Protein AF-0000000078373165 (afdb_homodimer)

InterPro domains:
  IPR021109 Aspartic peptidase domain superfamily [G3DSA:2.40.70.10] (13-136)
  IPR021109 Aspartic peptidase domain superfamily [SSF50630] (20-116)

Foldseek 3Di:
DPPPPPPPPQQPAWPDAFWFWAWKDFQPDIFTATEEQQDPFFEDEPVVCVVNVADWDFDWAWDADPVRHTFTFGTKRFQTWIGGPQAIGGGIYTYTNPDPGGYDYDVNCVVFVWDWDQDPQAIKIWGQGPVRDIDIDGGDGQVRGPWDHGDSDPPPPPRVPPPPPD/DPPPPPPPPQQPAWPDAFWFWAWKDFQPDIFIATEEQQDPFFEDEPVVCVVNVADWDFDWAWDADPVRDTFTFGTKRFQTWIGGPQAIGGGIYTYTNPDPGGYDYDVNCVVFVWDWDQDPQAIKIWGQGPVRDIDIDGGDGQVRHPWFHGDSDPPPRPRPPPPPPD

Structure (mmCIF, N/CA/C/O backbone):
data_AF-0000000078373165-model_v1
#
loop_
_entity.id
_entity.type
_entity.pdbx_description
1 polymer 'Peptidase A2 domain-containing protein'
#
loop_
_atom_site.group_PDB
_atom_site.id
_atom_site.type_symbol
_atom_site.label_atom_id
_atom_site.label_alt_id
_atom_site.label_comp_id
_atom_site.label_asym_id
_atom_site.label_entity_id
_atom_site.label_seq_id
_atom_site.pdbx_PDB_ins_code
_atom_site.Cartn_x
_atom_site.Cartn_y
_atom_site.Cartn_z
_atom_site.occupancy
_atom_site.B_iso_or_equiv
_atom_site.auth_seq_id
_atom_site.auth_comp_id
_atom_site.auth_asym_id
_atom_site.auth_atom_id
_atom_site.pdbx_PDB_model_num
ATOM 1 N N . MET A 1 1 ? 11.234 -45.156 18.938 1 27.92 1 MET A N 1
ATOM 2 C CA . MET A 1 1 ? 11.086 -44.656 17.578 1 27.92 1 MET A CA 1
ATOM 3 C C . MET A 1 1 ? 10.648 -43.188 17.594 1 27.92 1 MET A C 1
ATOM 5 O O . MET A 1 1 ? 9.547 -42.875 18.047 1 27.92 1 MET A O 1
ATOM 9 N N . THR A 1 2 ? 11.523 -42.25 17.781 1 30.69 2 THR A N 1
ATOM 10 C CA . THR A 1 2 ? 11.297 -40.844 17.984 1 30.69 2 THR A CA 1
ATOM 11 C C . THR A 1 2 ? 10.617 -40.219 16.766 1 30.69 2 THR A C 1
ATOM 13 O O . THR A 1 2 ? 11.07 -40.406 15.641 1 30.69 2 THR A O 1
ATOM 16 N N . PRO A 1 3 ? 9.32 -39.938 16.812 1 32.75 3 PRO A N 1
ATOM 17 C CA . PRO A 1 3 ? 8.711 -39.375 15.609 1 32.75 3 PRO A CA 1
ATOM 18 C C . PRO A 1 3 ? 9.578 -38.281 14.961 1 32.75 3 PRO A C 1
ATOM 20 O O . PRO A 1 3 ? 10.203 -37.5 15.672 1 32.75 3 PRO A O 1
ATOM 23 N N . HIS A 1 4 ? 10.398 -38.656 13.93 1 32.56 4 HIS A N 1
ATOM 24 C CA . HIS A 1 4 ? 11.039 -37.656 13.086 1 32.56 4 HIS A CA 1
ATOM 25 C C . HIS A 1 4 ? 10.109 -36.5 12.812 1 32.56 4 HIS A C 1
ATOM 27 O O . HIS A 1 4 ? 8.969 -36.688 12.375 1 32.56 4 HIS A O 1
ATOM 33 N N . ASP A 1 5 ? 10.102 -35.531 13.688 1 34.66 5 ASP A N 1
ATOM 34 C CA . ASP A 1 5 ? 9.484 -34.281 13.328 1 34.66 5 ASP A CA 1
ATOM 35 C C . ASP A 1 5 ? 9.711 -33.938 11.852 1 34.66 5 ASP A C 1
ATOM 37 O O . ASP A 1 5 ? 10.852 -33.781 11.422 1 34.66 5 ASP A O 1
ATOM 41 N N . SER A 1 6 ? 9.156 -34.781 10.914 1 37.03 6 SER A N 1
ATOM 42 C CA . SER A 1 6 ? 9.164 -34.438 9.5 1 37.03 6 SER A CA 1
ATOM 43 C C . SER A 1 6 ? 9.211 -32.938 9.305 1 37.03 6 SER A C 1
ATOM 45 O O . SER A 1 6 ? 8.312 -32.219 9.734 1 37.03 6 SER A O 1
ATOM 47 N N . SER A 1 7 ? 10.359 -32.344 9.445 1 38.75 7 SER A N 1
ATOM 48 C CA . SER A 1 7 ? 10.586 -30.953 9.031 1 38.75 7 SER A CA 1
ATOM 49 C C . SER A 1 7 ? 9.805 -30.625 7.762 1 38.75 7 SER A C 1
ATOM 51 O O . SER A 1 7 ? 10.078 -31.172 6.695 1 38.75 7 SER A O 1
ATOM 53 N N . ASP A 1 8 ? 8.508 -30.672 7.688 1 41.59 8 ASP A N 1
ATOM 54 C CA . ASP A 1 8 ? 7.691 -30.25 6.555 1 41.59 8 ASP A CA 1
ATOM 55 C C . ASP A 1 8 ? 8.438 -29.234 5.688 1 41.59 8 ASP A C 1
ATOM 57 O O . ASP A 1 8 ? 9.109 -28.344 6.207 1 41.59 8 ASP A O 1
ATOM 61 N N . PRO A 1 9 ? 8.828 -29.484 4.484 1 46.66 9 PRO A N 1
ATOM 62 C CA . PRO A 1 9 ? 9.578 -28.578 3.609 1 46.66 9 PRO A CA 1
ATOM 63 C C . PRO A 1 9 ? 9.156 -27.109 3.775 1 46.66 9 PRO A C 1
ATOM 65 O O . PRO A 1 9 ? 7.965 -26.828 3.877 1 46.66 9 PRO A O 1
ATOM 68 N N . THR A 1 10 ? 9.867 -26.266 4.605 1 56.75 10 THR A N 1
ATOM 69 C CA . THR A 1 10 ? 9.703 -24.875 5.043 1 56.75 10 THR A CA 1
ATOM 70 C C . THR A 1 10 ? 9.148 -24.016 3.91 1 56.75 10 THR A C 1
ATOM 72 O O . THR A 1 10 ? 9.648 -24.062 2.785 1 56.75 10 THR A O 1
ATOM 75 N N . ASP A 1 11 ? 7.91 -23.844 3.852 1 62.5 11 ASP A N 1
ATOM 76 C CA . ASP A 1 11 ? 7.281 -22.938 2.889 1 62.5 11 ASP A CA 1
ATOM 77 C C . ASP A 1 11 ? 8.148 -21.703 2.645 1 62.5 11 ASP A C 1
ATOM 79 O O . ASP A 1 11 ? 8.5 -20.984 3.586 1 62.5 11 ASP A O 1
ATOM 83 N N . PRO A 1 12 ? 8.633 -21.625 1.412 1 76.44 12 PRO A N 1
ATOM 84 C CA . PRO A 1 12 ? 9.633 -20.609 1.11 1 76.44 12 PRO A CA 1
ATOM 85 C C . PRO A 1 12 ? 9.062 -19.188 1.129 1 76.44 12 PRO A C 1
ATOM 87 O O . PRO A 1 12 ? 9.812 -18.219 1.199 1 76.44 12 PRO A O 1
ATOM 90 N N . CYS A 1 13 ? 7.688 -19.188 1.161 1 90.88 13 CYS A N 1
ATOM 91 C CA . CYS A 1 13 ? 7.121 -17.844 1.009 1 90.88 13 CYS A CA 1
ATOM 92 C C . CYS A 1 13 ? 6.168 -17.516 2.154 1 90.88 13 CYS A C 1
ATOM 94 O O . CYS A 1 13 ? 5.578 -18.422 2.75 1 90.88 13 CYS A O 1
ATOM 96 N N . TYR A 1 14 ? 6.082 -16.328 2.453 1 92.75 14 TYR A N 1
ATOM 97 C CA . TYR A 1 14 ? 5.121 -15.852 3.439 1 92.75 14 TYR A CA 1
ATOM 98 C C . TYR A 1 14 ? 3.703 -15.867 2.875 1 92.75 14 TYR A C 1
ATOM 100 O O . TYR A 1 14 ? 3.49 -15.539 1.706 1 92.75 14 TYR A O 1
ATOM 108 N N . TYR A 1 15 ? 2.773 -16.203 3.809 1 93.38 15 TYR A N 1
ATOM 109 C CA . TYR A 1 15 ? 1.365 -16.016 3.482 1 93.38 15 TYR A CA 1
ATOM 110 C C . TYR A 1 15 ? 0.922 -14.594 3.777 1 93.38 15 TYR A C 1
ATOM 112 O O . TYR A 1 15 ? 0.129 -14.016 3.029 1 93.38 15 TYR A O 1
ATOM 120 N N . SER A 1 16 ? 1.434 -14.086 4.855 1 91.69 16 SER A N 1
ATOM 121 C CA . SER A 1 16 ? 1.077 -12.75 5.324 1 91.69 16 SER A CA 1
ATOM 122 C C . SER A 1 16 ? 2.24 -12.086 6.055 1 91.69 16 SER A C 1
ATOM 124 O O . SER A 1 16 ? 3.102 -12.781 6.609 1 91.69 16 SER A O 1
ATOM 126 N N . CYS A 1 17 ? 2.264 -10.789 6.008 1 92 17 CYS A N 1
ATOM 127 C CA . CYS A 1 17 ? 3.256 -10.016 6.742 1 92 17 CYS A CA 1
ATOM 128 C C . CYS A 1 17 ? 2.619 -8.797 7.402 1 92 17 CYS A C 1
ATOM 130 O O . CYS A 1 17 ? 1.71 -8.188 6.836 1 92 17 CYS A O 1
ATOM 132 N N . ALA A 1 18 ? 3.168 -8.445 8.477 1 89.81 18 ALA A N 1
ATOM 133 C CA . ALA A 1 18 ? 2.652 -7.324 9.258 1 89.81 18 ALA A CA 1
ATOM 134 C C . ALA A 1 18 ? 2.846 -6.004 8.516 1 89.81 18 ALA A C 1
ATOM 136 O O . ALA A 1 18 ? 3.768 -5.867 7.707 1 89.81 18 ALA A O 1
ATOM 137 N N . LEU A 1 19 ? 2.008 -5.027 8.914 1 91.88 19 LEU A N 1
ATOM 138 C CA . LEU A 1 19 ? 2.068 -3.693 8.328 1 91.88 19 LEU A CA 1
ATOM 139 C C . LEU A 1 19 ? 3.17 -2.863 8.977 1 91.88 19 LEU A C 1
ATOM 141 O O . LEU A 1 19 ? 3.506 -3.074 10.141 1 91.88 19 LEU A O 1
ATOM 145 N N . GLY A 1 20 ? 3.732 -1.966 8.172 1 92.06 20 GLY A N 1
ATOM 146 C CA . GLY A 1 20 ? 4.777 -1.072 8.648 1 92.06 20 GLY A CA 1
ATOM 147 C C . GLY A 1 20 ? 4.27 0.318 8.969 1 92.06 20 GLY A C 1
ATOM 148 O O . GLY A 1 20 ? 3.637 0.967 8.133 1 92.06 20 GLY A O 1
ATOM 149 N N . TYR A 1 21 ? 4.613 0.783 10.188 1 93.5 21 TYR A N 1
ATOM 150 C CA . TYR A 1 21 ? 4.207 2.105 10.648 1 93.5 21 TYR A CA 1
ATOM 151 C C . TYR A 1 21 ? 5.418 2.938 11.055 1 93.5 21 TYR A C 1
ATOM 153 O O . TYR A 1 21 ? 6.434 2.395 11.492 1 93.5 21 TYR A O 1
ATOM 161 N N . VAL A 1 22 ? 5.266 4.211 10.906 1 93.12 22 VAL A N 1
ATOM 162 C CA . VAL A 1 22 ? 6.254 5.152 11.422 1 93.12 22 VAL A CA 1
ATOM 163 C C . VAL A 1 22 ? 5.574 6.16 12.344 1 93.12 22 VAL A C 1
ATOM 165 O O . VAL A 1 22 ? 4.484 6.656 12.039 1 93.12 22 VAL A O 1
ATOM 168 N N . LEU A 1 23 ? 6.254 6.387 13.43 1 93.81 23 LEU A N 1
ATOM 169 C CA . LEU A 1 23 ? 5.762 7.418 14.336 1 93.81 23 LEU A CA 1
ATOM 170 C C . LEU A 1 23 ? 6.137 8.805 13.828 1 93.81 23 LEU A C 1
ATOM 172 O O . LEU A 1 23 ? 7.312 9.086 13.57 1 93.81 23 LEU A O 1
ATOM 176 N N . ALA A 1 24 ? 5.094 9.641 13.68 1 95.69 24 ALA A N 1
ATOM 177 C CA . ALA A 1 24 ? 5.324 11.008 13.219 1 95.69 24 ALA A CA 1
ATOM 178 C C . ALA A 1 24 ? 4.676 12.016 14.156 1 95.69 24 ALA A C 1
ATOM 180 O O . ALA A 1 24 ? 3.664 11.719 14.805 1 95.69 24 ALA A O 1
ATOM 181 N N . GLU A 1 25 ? 5.285 13.133 14.211 1 97.06 25 GLU A N 1
ATOM 182 C CA . GLU A 1 25 ? 4.672 14.266 14.891 1 97.06 25 GLU A CA 1
ATOM 183 C C . GLU A 1 25 ? 3.887 15.141 13.914 1 97.06 25 GLU A C 1
ATOM 185 O O . GLU A 1 25 ? 4.406 15.539 12.867 1 97.06 25 GLU A O 1
ATOM 190 N N . VAL A 1 26 ? 2.646 15.352 14.234 1 96.75 26 VAL A N 1
ATOM 191 C CA . VAL A 1 26 ? 1.725 16.188 13.484 1 96.75 26 VAL A CA 1
ATOM 192 C C . VAL A 1 26 ? 1.021 17.156 14.43 1 96.75 26 VAL A C 1
ATOM 194 O O . VAL A 1 26 ? 0.357 16.75 15.375 1 96.75 26 VAL A O 1
ATOM 197 N N . GLY A 1 27 ? 1.107 18.484 14.047 1 91.56 27 GLY A N 1
ATOM 198 C CA . GLY A 1 27 ? 0.607 19.422 15.031 1 91.56 27 GLY A CA 1
ATOM 199 C C . GLY A 1 27 ? 1.206 19.219 16.406 1 91.56 27 GLY A C 1
ATOM 200 O O . GLY A 1 27 ? 2.43 19.188 16.562 1 91.56 27 GLY A O 1
ATOM 201 N N . GLU A 1 28 ? 0.32 19.062 17.406 1 92.56 28 GLU A N 1
ATOM 202 C CA . GLU A 1 28 ? 0.783 18.922 18.781 1 92.56 28 GLU A CA 1
ATOM 203 C C . GLU A 1 28 ? 0.767 17.453 19.219 1 92.56 28 GLU A C 1
ATOM 205 O O . GLU A 1 28 ? 0.962 17.156 20.406 1 92.56 28 GLU A O 1
ATOM 210 N N . GLY A 1 29 ? 0.518 16.609 18.297 1 96.62 29 GLY A N 1
ATOM 211 C CA . GLY A 1 29 ? 0.385 15.203 18.672 1 96.62 29 GLY A CA 1
ATOM 212 C C . GLY A 1 29 ? 1.296 14.281 17.891 1 96.62 29 GLY A C 1
ATOM 213 O O . GLY A 1 29 ? 1.994 14.727 16.969 1 96.62 29 GLY A O 1
ATOM 214 N N . LYS A 1 30 ? 1.324 13.023 18.406 1 96.56 30 LYS A N 1
ATOM 215 C CA . LYS A 1 30 ? 2.037 11.938 17.734 1 96.56 30 LYS A CA 1
ATOM 216 C C . LYS A 1 30 ? 1.062 10.93 17.141 1 96.56 30 LYS A C 1
ATOM 218 O O . LYS A 1 30 ? 0.065 10.57 17.766 1 96.56 30 LYS A O 1
ATOM 223 N N . VAL A 1 31 ? 1.364 10.594 15.938 1 95.81 31 VAL A N 1
ATOM 224 C CA . VAL A 1 31 ? 0.479 9.703 15.195 1 95.81 31 VAL A CA 1
ATOM 225 C C . VAL A 1 31 ? 1.302 8.617 14.5 1 95.81 31 VAL A C 1
ATOM 227 O O . VAL A 1 31 ? 2.361 8.898 13.938 1 95.81 31 VAL A O 1
ATOM 230 N N . ASP A 1 32 ? 0.821 7.383 14.547 1 94.5 32 ASP A N 1
ATOM 231 C CA . ASP A 1 32 ? 1.39 6.32 13.727 1 94.5 32 ASP A CA 1
ATOM 232 C C . ASP A 1 32 ? 0.826 6.359 12.305 1 94.5 32 ASP A C 1
ATOM 234 O O . ASP A 1 32 ? -0.388 6.258 12.109 1 94.5 32 ASP A O 1
ATOM 238 N N . PHE A 1 33 ? 1.727 6.453 11.352 1 95.69 33 PHE A N 1
ATOM 239 C CA . PHE A 1 33 ? 1.323 6.406 9.953 1 95.69 33 PHE A CA 1
ATOM 240 C C . PHE A 1 33 ? 1.737 5.082 9.32 1 95.69 33 PHE A C 1
ATOM 242 O O . PHE A 1 33 ? 2.889 4.664 9.438 1 95.69 33 PHE A O 1
ATOM 249 N N . MET A 1 34 ? 0.804 4.473 8.68 1 94.94 34 MET A N 1
ATOM 250 C CA . MET A 1 34 ? 1.139 3.354 7.801 1 94.94 34 MET A CA 1
ATOM 251 C C . MET A 1 34 ? 1.776 3.852 6.508 1 94.94 34 MET A C 1
ATOM 253 O O . MET A 1 34 ? 1.313 4.828 5.918 1 94.94 34 MET A O 1
ATOM 257 N N . ILE A 1 35 ? 2.865 3.242 6.102 1 96.38 35 ILE A N 1
ATOM 258 C CA . ILE A 1 35 ? 3.438 3.533 4.789 1 96.38 35 ILE A CA 1
ATOM 259 C C . ILE A 1 35 ? 2.777 2.652 3.73 1 96.38 35 ILE A C 1
ATOM 261 O O . ILE A 1 35 ? 2.82 1.423 3.822 1 96.38 35 ILE A O 1
ATOM 265 N N . ASP A 1 36 ? 2.162 3.316 2.734 1 95.38 36 ASP A N 1
ATOM 266 C CA . ASP A 1 36 ? 1.301 2.58 1.815 1 95.38 36 ASP A CA 1
ATOM 267 C C . ASP A 1 36 ? 1.544 3.01 0.371 1 95.38 36 ASP A C 1
ATOM 269 O O . ASP A 1 36 ? 0.991 4.016 -0.084 1 95.38 36 ASP A O 1
ATOM 273 N N . SER A 1 37 ? 2.264 2.189 -0.352 1 95.38 37 SER A N 1
ATOM 274 C CA . SER A 1 37 ? 2.529 2.471 -1.759 1 95.38 37 SER A CA 1
ATOM 275 C C . SER A 1 37 ? 1.287 2.24 -2.613 1 95.38 37 SER A C 1
ATOM 277 O O . SER A 1 37 ? 1.278 2.557 -3.805 1 95.38 37 SER A O 1
ATOM 279 N N . GLY A 1 38 ? 0.227 1.72 -2.062 1 92.94 38 GLY A N 1
ATOM 280 C CA . GLY A 1 38 ? -1.018 1.49 -2.777 1 92.94 38 GLY A CA 1
ATOM 281 C C . GLY A 1 38 ? -2.029 2.605 -2.588 1 92.94 38 GLY A C 1
ATOM 282 O O . GLY A 1 38 ? -3.125 2.557 -3.15 1 92.94 38 GLY A O 1
ATOM 283 N N . SER A 1 39 ? -1.682 3.551 -1.864 1 93 39 SER A N 1
ATOM 284 C CA . SER A 1 39 ? -2.582 4.68 -1.643 1 93 39 SER A CA 1
ATOM 285 C C . SER A 1 39 ? -2.207 5.867 -2.52 1 93 39 SER A C 1
ATOM 287 O O . SER A 1 39 ? -1.105 6.41 -2.402 1 93 39 SER A O 1
ATOM 289 N N . MET A 1 40 ? -3.129 6.316 -3.238 1 91.88 40 MET A N 1
ATOM 290 C CA . MET A 1 40 ? -2.902 7.426 -4.164 1 91.88 40 MET A CA 1
ATOM 291 C C . MET A 1 40 ? -2.805 8.75 -3.412 1 91.88 40 MET A C 1
ATOM 293 O O . MET A 1 40 ? -2.371 9.758 -3.975 1 91.88 40 MET A O 1
ATOM 297 N N . VAL A 1 41 ? -3.184 8.727 -2.146 1 93.81 41 VAL A N 1
ATOM 298 C CA . VAL A 1 41 ? -3.205 9.945 -1.343 1 93.81 41 VAL A CA 1
ATOM 299 C C . VAL A 1 41 ? -2.615 9.664 0.038 1 93.81 41 VAL A C 1
ATOM 301 O O . VAL A 1 41 ? -2.473 8.508 0.433 1 93.81 41 VAL A O 1
ATOM 304 N N . ASN A 1 42 ? -2.201 10.742 0.734 1 96.5 42 ASN A N 1
ATOM 305 C CA . ASN A 1 42 ? -2.072 10.68 2.186 1 96.5 42 ASN A CA 1
ATOM 306 C C . ASN A 1 42 ? -3.414 10.898 2.879 1 96.5 42 ASN A C 1
ATOM 308 O O . ASN A 1 42 ? -4.172 11.789 2.504 1 96.5 42 ASN A O 1
ATOM 312 N N . ALA A 1 43 ? -3.686 10.094 3.877 1 96.69 43 ALA A N 1
ATOM 313 C CA . ALA A 1 43 ? -5.031 10.172 4.434 1 96.69 43 ALA A CA 1
ATOM 314 C C . ALA A 1 43 ? -5.012 9.992 5.949 1 96.69 43 ALA A C 1
ATOM 316 O O . ALA A 1 43 ? -4.164 9.266 6.48 1 96.69 43 ALA A O 1
ATOM 317 N N . ILE A 1 44 ? -5.93 10.602 6.594 1 97.31 44 ILE A N 1
ATOM 318 C CA . ILE A 1 44 ? -6.156 10.422 8.023 1 97.31 44 ILE A CA 1
ATOM 319 C C . ILE A 1 44 ? -7.656 10.328 8.297 1 97.31 44 ILE A C 1
ATOM 321 O O . ILE A 1 44 ? -8.469 10.859 7.535 1 97.31 44 ILE A O 1
ATOM 325 N N . PRO A 1 45 ? -7.996 9.609 9.383 1 96.19 45 PRO A N 1
ATOM 326 C CA . PRO A 1 45 ? -9.391 9.641 9.82 1 96.19 45 PRO A CA 1
ATOM 327 C C . PRO A 1 45 ? -9.836 11.023 10.289 1 96.19 45 PRO A C 1
ATOM 329 O O . PRO A 1 45 ? -9.023 11.797 10.797 1 96.19 45 PRO A O 1
ATOM 332 N N . ARG A 1 46 ? -11.125 11.25 10.211 1 96.44 46 ARG A N 1
ATOM 333 C CA . ARG A 1 46 ? -11.68 12.516 10.68 1 96.44 46 ARG A CA 1
ATOM 334 C C . ARG A 1 46 ? -11.391 12.727 12.164 1 96.44 46 ARG A C 1
ATOM 336 O O . ARG A 1 46 ? -11.07 13.844 12.578 1 96.44 46 ARG A O 1
ATOM 343 N N . SER A 1 47 ? -11.531 11.703 12.938 1 96.44 47 SER A N 1
ATOM 344 C CA . SER A 1 47 ? -11.312 11.797 14.375 1 96.44 47 SER A CA 1
ATOM 345 C C . SER A 1 47 ? -9.906 12.289 14.695 1 96.44 47 SER A C 1
ATOM 347 O O . SER A 1 47 ? -9.711 13.07 15.625 1 96.44 47 SER A O 1
ATOM 349 N N . VAL A 1 48 ? -8.93 11.883 13.938 1 96.88 48 VAL A N 1
ATOM 350 C CA . VAL A 1 48 ? -7.547 12.289 14.164 1 96.88 48 VAL A CA 1
ATOM 351 C C . VAL A 1 48 ? -7.391 13.781 13.852 1 96.88 48 VAL A C 1
ATOM 353 O O . VAL A 1 48 ? -6.758 14.516 14.617 1 96.88 48 VAL A O 1
ATOM 356 N N . ALA A 1 49 ? -7.918 14.227 12.734 1 97.62 49 ALA A N 1
ATOM 357 C CA . ALA A 1 49 ? -7.867 15.648 12.391 1 97.62 49 ALA A CA 1
ATOM 358 C C . ALA A 1 49 ? -8.492 16.5 13.492 1 97.62 49 ALA A C 1
ATOM 360 O O . ALA A 1 49 ? -7.965 17.562 13.844 1 97.62 49 ALA A O 1
ATOM 361 N N . GLU A 1 50 ? -9.586 16.016 14 1 96.88 50 GLU A N 1
ATOM 362 C CA . GLU A 1 50 ? -10.297 16.734 15.055 1 96.88 50 GLU A 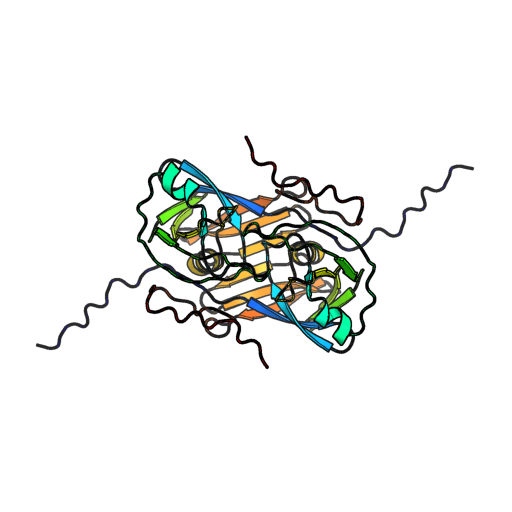CA 1
ATOM 363 C C . GLU A 1 50 ? -9.508 16.734 16.359 1 96.88 50 GLU A C 1
ATOM 365 O O . GLU A 1 50 ? -9.352 17.766 17 1 96.88 50 GLU A O 1
ATOM 370 N N . ASP A 1 51 ? -9.031 15.586 16.766 1 97.12 51 ASP A N 1
ATOM 371 C CA . ASP A 1 51 ? -8.273 15.445 18 1 97.12 51 ASP A CA 1
ATOM 372 C C . ASP A 1 51 ? -7.047 16.359 18 1 97.12 51 ASP A C 1
ATOM 374 O O . ASP A 1 51 ? -6.656 16.875 19.047 1 97.12 51 ASP A O 1
ATOM 378 N N . LEU A 1 52 ? -6.477 16.547 16.859 1 97.31 52 LEU A N 1
ATOM 379 C CA . LEU A 1 52 ? -5.246 17.328 16.75 1 97.31 52 LEU A CA 1
ATOM 380 C C . LEU A 1 52 ? -5.547 18.781 16.406 1 97.31 52 LEU A C 1
ATOM 382 O O . LEU A 1 52 ? -4.629 19.594 16.234 1 97.31 52 LEU A O 1
ATOM 386 N N . ASP A 1 53 ? -6.809 19.078 16.219 1 97.38 53 ASP A N 1
ATOM 387 C CA . ASP A 1 53 ? -7.277 20.438 15.938 1 97.38 53 ASP A CA 1
ATOM 388 C C . ASP A 1 53 ? -6.621 20.984 14.672 1 97.38 53 ASP A C 1
ATOM 390 O O . ASP A 1 53 ? -6.105 22.094 14.672 1 97.38 53 ASP A O 1
ATOM 394 N N . LEU A 1 54 ? -6.594 20.172 13.688 1 97.62 54 LEU A N 1
ATOM 395 C CA . LEU A 1 54 ? -6.012 20.578 12.414 1 97.62 54 LEU A CA 1
ATOM 396 C C . LEU A 1 54 ? -7.012 21.391 11.602 1 97.62 54 LEU A C 1
ATOM 398 O O . LEU A 1 54 ? -8.227 21.172 11.695 1 97.62 54 LEU A O 1
ATOM 402 N N . GLU A 1 55 ? -6.496 22.312 10.82 1 97.38 55 GLU A N 1
ATOM 403 C CA . GLU A 1 55 ? -7.352 23.078 9.914 1 97.38 55 GLU A CA 1
ATOM 404 C C . GLU A 1 55 ? -7.723 22.25 8.688 1 97.38 55 GLU A C 1
ATOM 406 O O . GLU A 1 55 ? -6.855 21.891 7.887 1 97.38 55 GLU A O 1
ATOM 411 N N . VAL A 1 56 ? -9.0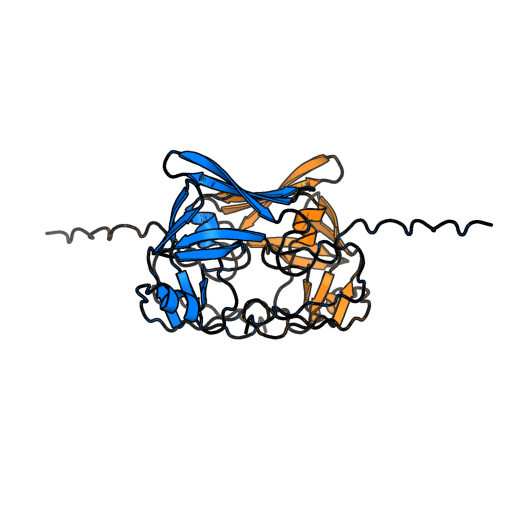16 22.016 8.484 1 97.25 56 VAL A N 1
ATOM 412 C CA . VAL A 1 56 ? -9.492 21.156 7.398 1 97.25 56 VAL A CA 1
ATOM 413 C C . VAL A 1 56 ? -10.266 22 6.387 1 97.25 56 VAL A C 1
ATOM 415 O O . VAL A 1 56 ? -11.188 22.734 6.758 1 97.25 56 VAL A O 1
ATOM 418 N N . VAL A 1 57 ? -9.82 21.922 5.137 1 96.25 57 VAL A N 1
ATOM 419 C CA . VAL A 1 57 ? -10.602 22.453 4.027 1 96.25 57 VAL A CA 1
ATOM 420 C C . VAL A 1 57 ? -11.609 21.406 3.559 1 96.25 57 VAL A C 1
ATOM 422 O O . VAL A 1 57 ? -11.242 20.281 3.215 1 96.25 57 VAL A O 1
ATOM 425 N N . GLN A 1 58 ? -12.867 21.797 3.484 1 95.06 58 GLN A N 1
ATOM 426 C CA . GLN A 1 58 ? -13.898 20.844 3.094 1 95.06 58 GLN A CA 1
ATOM 427 C C . GLN A 1 58 ? -13.867 20.594 1.59 1 95.06 58 GLN A C 1
ATOM 429 O O . GLN A 1 58 ? -13.719 21.531 0.798 1 95.06 58 GLN A O 1
ATOM 434 N N . VAL A 1 59 ? -13.867 19.344 1.289 1 91.38 59 VAL A N 1
ATOM 435 C CA . VAL A 1 59 ? -13.992 18.906 -0.096 1 91.38 59 VAL A CA 1
ATOM 436 C C . VAL A 1 59 ? -14.984 17.75 -0.177 1 91.38 59 VAL A C 1
ATOM 438 O O . VAL A 1 59 ? -15.445 17.234 0.85 1 91.38 59 VAL A O 1
ATOM 441 N N . ASP A 1 60 ? -15.406 17.391 -1.393 1 90.12 60 ASP A N 1
ATOM 442 C CA . ASP A 1 60 ? -16.25 16.234 -1.661 1 90.12 60 ASP A CA 1
ATOM 443 C C . ASP A 1 60 ? -15.734 15.453 -2.867 1 90.12 60 ASP A C 1
ATOM 445 O O . ASP A 1 60 ? -16.094 15.75 -4.008 1 90.12 60 ASP A O 1
ATOM 449 N N . ILE A 1 61 ? -14.898 14.531 -2.578 1 88.06 61 ILE A N 1
ATOM 450 C CA . ILE A 1 61 ? -14.273 13.742 -3.633 1 88.06 61 ILE A CA 1
ATOM 451 C C . ILE A 1 61 ? -14.617 12.266 -3.443 1 88.06 61 ILE A C 1
ATOM 453 O O . ILE A 1 61 ? -14.172 11.633 -2.486 1 88.06 61 ILE A O 1
ATOM 457 N N . PRO A 1 62 ? -15.445 11.734 -4.387 1 85.75 62 PRO A N 1
ATOM 458 C CA . PRO A 1 62 ? -15.734 10.305 -4.293 1 85.75 62 PRO A CA 1
ATOM 459 C C . PRO A 1 62 ? -14.508 9.43 -4.582 1 85.75 62 PRO A C 1
ATOM 461 O O . PRO A 1 62 ? -13.781 9.688 -5.547 1 85.75 62 PRO A O 1
ATOM 464 N N . MET A 1 63 ? -14.273 8.508 -3.664 1 83.88 63 MET A N 1
ATOM 465 C CA . MET A 1 63 ? -13.156 7.582 -3.809 1 83.88 63 MET A CA 1
ATOM 466 C C . MET A 1 63 ? -13.586 6.156 -3.465 1 83.88 63 MET A C 1
ATOM 468 O O . MET A 1 63 ? -14.484 5.957 -2.652 1 83.88 63 MET A O 1
ATOM 472 N N . LYS A 1 64 ? -12.953 5.227 -4.223 1 79.56 64 LYS A N 1
ATOM 473 C CA . LYS A 1 64 ? -13.117 3.811 -3.906 1 79.56 64 LYS A CA 1
ATOM 474 C C . LYS A 1 64 ? -11.789 3.184 -3.496 1 79.56 64 LYS A C 1
ATOM 476 O O . LYS A 1 64 ? -10.75 3.461 -4.102 1 79.56 64 LYS A O 1
ATOM 481 N N . GLY A 1 65 ? -11.859 2.318 -2.49 1 76.75 65 GLY A N 1
ATOM 482 C CA . GLY A 1 65 ? -10.688 1.545 -2.105 1 76.75 65 GLY A CA 1
ATOM 483 C C . GLY A 1 65 ? -10.445 0.348 -3.004 1 76.75 65 GLY A C 1
ATOM 484 O O . GLY A 1 65 ? -11.258 0.046 -3.881 1 76.75 65 GLY A O 1
ATOM 485 N N . ILE A 1 66 ? -9.375 -0.3 -2.791 1 69.31 66 ILE A N 1
ATOM 486 C CA . ILE A 1 66 ? -8.961 -1.436 -3.609 1 69.31 66 ILE A CA 1
ATOM 487 C C . ILE A 1 66 ? -9.992 -2.557 -3.492 1 69.31 66 ILE A C 1
ATOM 489 O O . ILE A 1 66 ? -10.18 -3.34 -4.426 1 69.31 66 ILE A O 1
ATOM 493 N N . GLY A 1 67 ? -10.68 -2.588 -2.369 1 72.69 67 GLY A N 1
ATOM 494 C CA . GLY A 1 67 ? -11.727 -3.582 -2.201 1 72.69 67 GLY A CA 1
ATOM 495 C C . GLY A 1 67 ? -13.047 -3.16 -2.807 1 72.69 67 GLY A C 1
ATOM 496 O O . GLY A 1 67 ? -14.031 -3.898 -2.73 1 72.69 67 GLY A O 1
ATOM 497 N N . GLY A 1 68 ? -13.039 -1.976 -3.389 1 76.19 68 GLY A N 1
ATOM 498 C CA . GLY A 1 68 ? -14.242 -1.528 -4.07 1 76.19 68 GLY A CA 1
ATOM 499 C C . GLY A 1 68 ? -15.156 -0.699 -3.184 1 76.19 68 GLY A C 1
ATOM 500 O O . GLY A 1 68 ? -16.078 -0.055 -3.674 1 76.19 68 GLY A O 1
ATOM 501 N N . ALA A 1 69 ? -14.867 -0.743 -1.943 1 76.12 69 ALA A N 1
ATOM 502 C CA . ALA A 1 69 ? -15.719 -0.001 -1.02 1 76.12 69 ALA A CA 1
ATOM 503 C C . ALA A 1 69 ? -15.461 1.5 -1.117 1 76.12 69 ALA A C 1
ATOM 505 O O . ALA A 1 69 ? -14.312 1.928 -1.293 1 76.12 69 ALA A O 1
ATOM 506 N N . ARG A 1 70 ? -16.531 2.221 -0.861 1 80.25 70 ARG A N 1
ATOM 507 C CA . ARG A 1 70 ? -16.406 3.674 -0.903 1 80.25 70 ARG A CA 1
ATOM 508 C C . ARG A 1 70 ? -15.609 4.195 0.282 1 80.25 70 ARG A C 1
ATOM 510 O O . ARG A 1 70 ? -15.766 3.719 1.407 1 80.25 70 ARG A O 1
ATOM 517 N N . CYS A 1 71 ? -14.734 5.133 0.028 1 83.06 71 CYS A N 1
ATOM 518 C CA . CYS A 1 71 ? -13.953 5.84 1.031 1 83.06 71 CYS A CA 1
ATOM 519 C C . CYS A 1 71 ? -13.852 7.324 0.698 1 83.06 71 CYS A C 1
ATOM 521 O O . CYS A 1 71 ? -12.75 7.887 0.682 1 83.06 71 CYS A O 1
ATOM 523 N N . ASP A 1 72 ? -14.891 7.949 0.66 1 89 72 ASP A N 1
ATOM 524 C CA . ASP A 1 72 ? -15.016 9.328 0.195 1 89 72 ASP A CA 1
ATOM 525 C C . ASP A 1 72 ? -14.141 10.266 1.028 1 89 72 ASP A C 1
ATOM 527 O O . ASP A 1 72 ? -14.016 10.086 2.242 1 89 72 ASP A O 1
ATOM 531 N N . ILE A 1 73 ? -13.609 11.164 0.346 1 91.88 73 ILE A N 1
ATOM 532 C CA . ILE A 1 73 ? -12.812 12.219 0.967 1 91.88 73 ILE A CA 1
ATOM 533 C C . ILE A 1 73 ? -13.68 13.438 1.229 1 91.88 73 ILE A C 1
ATOM 535 O O . ILE A 1 73 ? -14.297 13.977 0.307 1 91.88 73 ILE A O 1
ATOM 539 N N . THR A 1 74 ? -13.664 13.867 2.471 1 95.44 74 THR A N 1
ATOM 540 C CA . THR A 1 74 ? -14.562 14.953 2.842 1 95.44 74 THR A CA 1
ATOM 541 C C . THR A 1 74 ? -13.773 16.219 3.203 1 95.44 74 THR A C 1
ATOM 543 O O . THR A 1 74 ? -14.352 17.281 3.395 1 95.44 74 THR A O 1
ATOM 546 N N . GLY A 1 75 ? -12.492 16.141 3.314 1 96.69 75 GLY A N 1
ATOM 547 C CA . GLY A 1 75 ? -11.648 17.281 3.641 1 96.69 75 GLY A CA 1
ATOM 548 C C . GLY A 1 75 ? -10.188 17.047 3.324 1 96.69 75 GLY A C 1
ATOM 549 O O . GLY A 1 75 ? -9.797 15.953 2.93 1 96.69 75 GLY A O 1
ATOM 550 N N . VAL A 1 76 ? -9.453 18.141 3.426 1 96.75 76 VAL A N 1
ATOM 551 C CA . VAL A 1 76 ? -8.008 18.047 3.252 1 96.75 76 VAL A CA 1
ATOM 552 C C . VAL A 1 76 ? -7.312 19.031 4.188 1 96.75 76 VAL A C 1
ATOM 554 O O . VAL A 1 76 ? -7.77 20.172 4.355 1 96.75 76 VAL A O 1
ATOM 557 N N . VAL A 1 77 ? -6.293 18.547 4.883 1 97.19 77 VAL A N 1
ATOM 558 C CA . VAL A 1 77 ? -5.324 19.406 5.562 1 97.19 77 VAL A CA 1
ATOM 559 C C . VAL A 1 77 ? -4.156 19.703 4.625 1 97.19 77 VAL A C 1
ATOM 561 O O . VAL A 1 77 ? -3.34 18.828 4.332 1 97.19 77 VAL A O 1
ATOM 564 N N . GLU A 1 78 ? -4.094 20.906 4.246 1 95.06 78 GLU A N 1
ATOM 565 C CA . GLU A 1 78 ? -3.086 21.266 3.25 1 95.06 78 GLU A CA 1
ATOM 566 C C . GLU A 1 78 ? -1.77 21.656 3.916 1 95.06 78 GLU A C 1
ATOM 568 O O . GLU A 1 78 ? -1.767 22.328 4.957 1 95.06 78 GLU A O 1
ATOM 573 N N . ASN A 1 79 ? -0.651 21.156 3.291 1 94.69 79 ASN A N 1
ATOM 574 C CA . ASN A 1 79 ? 0.699 21.531 3.711 1 94.69 79 ASN A CA 1
ATOM 575 C C . ASN A 1 79 ? 0.896 21.312 5.211 1 94.69 79 ASN A C 1
ATOM 577 O O . ASN A 1 79 ? 1.436 22.172 5.902 1 94.69 79 ASN A O 1
ATOM 581 N N . CYS A 1 80 ? 0.355 20.188 5.652 1 96.31 80 CYS A N 1
ATOM 582 C CA . CYS A 1 80 ? 0.525 19.828 7.055 1 96.31 80 CYS A CA 1
ATOM 583 C C . CYS A 1 80 ? 1.973 19.453 7.352 1 96.31 80 CYS A C 1
ATOM 585 O O . CYS A 1 80 ? 2.551 18.609 6.672 1 96.31 80 CYS A O 1
ATOM 587 N N . GLN A 1 81 ? 2.527 20.094 8.328 1 95.44 81 GLN A N 1
ATOM 588 C CA . GLN A 1 81 ? 3.904 19.781 8.695 1 95.44 81 GLN A CA 1
ATOM 589 C C . GLN A 1 81 ? 3.99 18.406 9.352 1 95.44 81 GLN A C 1
ATOM 591 O O . GLN A 1 81 ? 3.295 18.141 10.336 1 95.44 81 GLN A O 1
ATOM 596 N N . ILE A 1 82 ? 4.859 17.562 8.812 1 95.38 82 ILE A N 1
ATOM 597 C CA . ILE A 1 82 ? 5.105 16.219 9.328 1 95.38 82 ILE A CA 1
ATOM 598 C C . ILE A 1 82 ? 6.555 16.109 9.797 1 95.38 82 ILE A C 1
ATOM 600 O O . ILE A 1 82 ? 7.48 16.469 9.062 1 95.38 82 ILE A O 1
ATOM 604 N N . ASN A 1 83 ? 6.73 15.609 11.008 1 94.25 83 ASN A N 1
ATOM 605 C CA . ASN A 1 83 ? 8.062 15.391 11.555 1 94.25 83 ASN A CA 1
ATOM 606 C C . ASN A 1 83 ? 8.297 13.922 11.891 1 94.25 83 ASN A C 1
ATOM 608 O O . ASN A 1 83 ? 7.508 13.312 12.617 1 94.25 83 ASN A O 1
ATOM 612 N N . ILE A 1 84 ? 9.352 13.375 11.359 1 93.06 84 ILE A N 1
ATOM 613 C CA . ILE A 1 84 ? 9.789 12.016 11.633 1 93.06 84 ILE A CA 1
ATOM 614 C C . ILE A 1 84 ? 11.273 12.008 11.992 1 93.06 84 ILE A C 1
ATOM 616 O O . ILE A 1 84 ? 12.133 12.156 11.125 1 93.06 84 ILE A O 1
ATOM 620 N N . GLY A 1 85 ? 11.484 11.719 13.242 1 86.69 85 GLY A N 1
ATOM 621 C CA . GLY A 1 85 ? 12.875 11.875 13.656 1 86.69 85 GLY A CA 1
ATOM 622 C C . GLY A 1 85 ? 13.453 13.227 13.305 1 86.69 85 GLY A C 1
ATOM 623 O O . GLY A 1 85 ? 12.938 14.258 13.727 1 86.69 85 GLY A O 1
ATOM 624 N N . ARG A 1 86 ? 14.484 13.25 12.359 1 84.62 86 ARG A N 1
ATOM 625 C CA . ARG A 1 86 ? 15.148 14.5 12 1 84.62 86 ARG A CA 1
ATOM 626 C C . ARG A 1 86 ? 14.555 15.078 10.719 1 84.62 86 ARG A C 1
ATOM 628 O O . ARG A 1 86 ? 14.938 16.172 10.297 1 84.62 86 ARG A O 1
ATOM 635 N N . PHE A 1 87 ? 13.672 14.328 10.219 1 89.25 87 PHE A N 1
ATOM 636 C CA . PHE A 1 87 ? 13.008 14.797 9.008 1 89.25 87 PHE A CA 1
ATOM 637 C C . PHE A 1 87 ? 11.852 15.727 9.359 1 89.25 87 PHE A C 1
ATOM 639 O O . PHE A 1 87 ? 11.109 15.477 10.312 1 89.25 87 PHE A O 1
ATOM 646 N N . SER A 1 88 ? 11.742 16.797 8.523 1 91.25 88 SER A N 1
ATOM 647 C CA . SER A 1 88 ? 10.602 17.703 8.602 1 91.25 88 SER A CA 1
ATOM 648 C C . SER A 1 88 ? 10.188 18.188 7.215 1 91.25 88 SER A C 1
ATOM 650 O O . SER A 1 88 ? 11.023 18.578 6.41 1 91.25 88 SER A O 1
ATOM 652 N N . GLY A 1 89 ? 8.883 18.078 6.934 1 92.38 89 GLY A N 1
ATOM 653 C CA . GLY A 1 89 ? 8.375 18.562 5.664 1 92.38 89 GLY A CA 1
ATOM 654 C C . GLY A 1 89 ? 6.863 18.547 5.574 1 92.38 89 GLY A C 1
ATOM 655 O O . GLY A 1 89 ? 6.195 17.891 6.379 1 92.38 89 GLY A O 1
ATOM 656 N N . PRO A 1 90 ? 6.34 19.297 4.598 1 95.19 90 PRO A N 1
ATOM 657 C CA . PRO A 1 90 ? 4.887 19.391 4.445 1 95.19 90 PRO A CA 1
ATOM 658 C C . PRO A 1 90 ? 4.305 18.203 3.674 1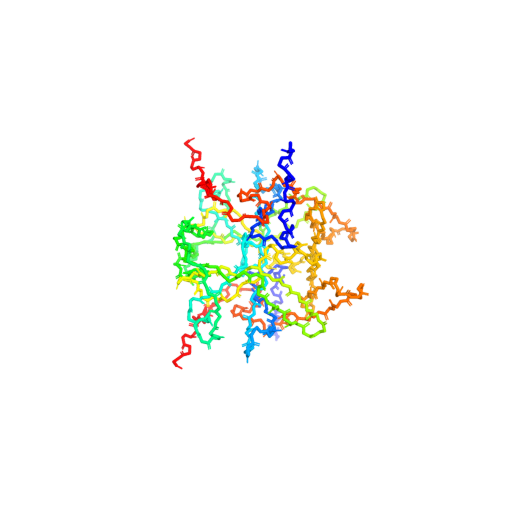 95.19 90 PRO A C 1
ATOM 660 O O . PRO A 1 90 ? 5.008 17.578 2.873 1 95.19 90 PRO A O 1
ATOM 663 N N . ALA A 1 91 ? 3.039 17.906 3.912 1 96.25 91 ALA A N 1
ATOM 664 C CA . ALA A 1 91 ? 2.234 16.953 3.146 1 96.25 91 ALA A CA 1
ATOM 665 C C . ALA A 1 91 ? 0.758 17.344 3.172 1 96.25 91 ALA A C 1
ATOM 667 O O . ALA A 1 91 ? 0.283 17.938 4.141 1 96.25 91 ALA A O 1
ATOM 668 N N . HIS A 1 92 ? 0.072 17.047 2.09 1 97.06 92 HIS A N 1
ATOM 669 C CA . HIS A 1 92 ? -1.383 17.141 2.115 1 97.06 92 HIS A CA 1
ATOM 670 C C . HIS A 1 92 ? -2.014 15.883 2.693 1 97.06 92 HIS A C 1
ATOM 672 O O . HIS A 1 92 ? -1.721 14.773 2.24 1 97.06 92 HIS A O 1
ATOM 678 N N . LEU A 1 93 ? -2.869 16.078 3.701 1 97.56 93 LEU A N 1
ATOM 679 C CA . LEU A 1 93 ? -3.561 14.953 4.32 1 97.56 93 LEU A CA 1
ATOM 680 C C . LEU A 1 93 ? -5.059 15.008 4.039 1 97.56 93 LEU A C 1
ATOM 682 O O . LEU A 1 93 ? -5.758 15.875 4.566 1 97.56 93 LEU A O 1
ATOM 686 N N . PHE A 1 94 ? -5.496 14.062 3.291 1 96.69 94 PHE A N 1
ATOM 687 C CA . PHE A 1 94 ? -6.934 13.984 3.057 1 96.69 94 PHE A CA 1
ATOM 688 C C . PHE A 1 94 ? -7.648 13.367 4.254 1 96.69 94 PHE A C 1
ATOM 690 O O . PHE A 1 94 ? -7.129 12.445 4.883 1 96.69 94 PHE A O 1
ATOM 697 N N . VAL A 1 95 ? -8.789 13.852 4.477 1 97.12 95 VAL A N 1
ATOM 698 C CA . VAL A 1 95 ? -9.609 13.375 5.586 1 97.12 95 VAL A CA 1
ATOM 699 C C . VAL A 1 95 ? -10.719 12.469 5.062 1 97.12 95 VAL A C 1
ATOM 701 O O . VAL A 1 95 ? -11.531 12.891 4.23 1 97.12 95 VAL A O 1
ATOM 704 N N . SER A 1 96 ? -10.719 11.289 5.508 1 94.19 96 SER A N 1
ATOM 705 C CA . SER A 1 96 ? -11.773 10.328 5.172 1 94.19 96 SER A CA 1
ATOM 706 C C . SER A 1 96 ? -12.461 9.805 6.426 1 94.19 96 SER A C 1
ATOM 708 O O . SER A 1 96 ? -11.82 9.188 7.277 1 94.19 96 SER A O 1
ATOM 710 N N . PRO A 1 97 ? -13.758 9.914 6.504 1 90.5 97 PRO A N 1
ATOM 711 C CA . PRO A 1 97 ? -14.484 9.398 7.664 1 90.5 97 PRO A CA 1
ATOM 712 C C . PRO A 1 97 ? -14.391 7.875 7.793 1 90.5 97 PRO A C 1
ATOM 714 O O . PRO A 1 97 ? -14.508 7.34 8.898 1 90.5 97 PRO A O 1
ATOM 717 N N . LYS A 1 98 ? -14.148 7.152 6.758 1 86.88 98 LYS A N 1
ATOM 718 C CA . LYS A 1 98 ? -14.133 5.691 6.781 1 86.88 98 LYS A CA 1
ATOM 719 C C . LYS A 1 98 ? -12.711 5.16 6.984 1 86.88 98 LYS A C 1
ATOM 721 O O . LYS A 1 98 ? -12.523 3.963 7.215 1 86.88 98 LYS A O 1
ATOM 726 N N . ALA A 1 99 ? -11.766 6.078 6.867 1 87.31 99 ALA A N 1
ATOM 727 C CA . ALA A 1 99 ? -10.391 5.641 7.086 1 87.31 99 ALA A CA 1
ATOM 728 C C . ALA A 1 99 ? -10.211 5.078 8.492 1 87.31 99 ALA A C 1
ATOM 730 O O . ALA A 1 99 ? -10.734 5.629 9.461 1 87.31 99 ALA A O 1
ATOM 731 N N . GLN A 1 100 ? -9.453 3.939 8.547 1 85.75 100 GLN A N 1
ATOM 732 C CA . GLN A 1 100 ? -9.188 3.328 9.852 1 85.75 100 GLN A CA 1
ATOM 733 C C . GLN A 1 100 ? -7.785 3.666 10.344 1 85.75 100 GLN A C 1
ATOM 735 O O . GLN A 1 100 ? -7.523 3.629 11.547 1 85.75 100 GLN A O 1
ATOM 740 N N . ASP A 1 101 ? -6.926 3.975 9.469 1 91.75 101 ASP A N 1
ATOM 741 C CA . ASP A 1 101 ? -5.527 4.266 9.773 1 91.75 101 ASP A CA 1
ATOM 742 C C . ASP A 1 101 ? -5.098 5.594 9.156 1 91.75 101 ASP A C 1
ATOM 744 O O . ASP A 1 101 ? -5.762 6.109 8.258 1 91.75 101 ASP A O 1
ATOM 748 N N . CYS A 1 102 ? -4.07 6.121 9.766 1 96.12 102 CYS A N 1
ATOM 749 C CA . CYS A 1 102 ? -3.359 7.195 9.086 1 96.12 102 CYS A CA 1
ATOM 750 C C . CYS A 1 102 ? -2.383 6.637 8.055 1 96.12 102 CYS A C 1
ATOM 752 O O . CYS A 1 102 ? -1.636 5.699 8.352 1 96.12 102 CYS A O 1
ATOM 754 N N . ILE A 1 103 ? -2.42 7.285 6.883 1 96.44 103 ILE A N 1
ATOM 755 C CA . ILE A 1 103 ? -1.666 6.715 5.773 1 96.44 103 ILE A CA 1
ATOM 756 C C . ILE A 1 103 ? -0.751 7.781 5.168 1 96.44 103 ILE A C 1
ATOM 758 O O . ILE A 1 103 ? -1.192 8.891 4.879 1 96.44 103 ILE A O 1
ATOM 762 N N . LEU A 1 104 ? 0.509 7.484 5.117 1 97.12 104 LEU A N 1
ATOM 763 C CA . LEU A 1 104 ? 1.379 8.164 4.16 1 97.12 104 LEU A CA 1
ATOM 764 C C . LEU A 1 104 ? 1.514 7.348 2.879 1 97.12 104 LEU A C 1
ATOM 766 O O . LEU A 1 104 ? 2.129 6.277 2.879 1 97.12 104 LEU A O 1
ATOM 770 N N . GLY A 1 105 ? 0.918 7.918 1.864 1 96.31 105 GLY A N 1
ATOM 771 C CA . GLY A 1 105 ? 0.86 7.215 0.592 1 96.31 105 GLY A CA 1
ATOM 772 C C . GLY A 1 105 ? 1.896 7.699 -0.404 1 96.31 105 GLY A C 1
ATOM 773 O O . GLY A 1 105 ? 2.986 8.125 -0.017 1 96.31 105 GLY A O 1
ATOM 774 N N . ARG A 1 106 ? 1.515 7.609 -1.669 1 94.88 106 ARG A N 1
ATOM 775 C CA . ARG A 1 106 ? 2.436 7.832 -2.777 1 94.88 106 ARG A CA 1
ATOM 776 C C . ARG A 1 106 ? 2.854 9.297 -2.855 1 94.88 106 ARG A C 1
ATOM 778 O O . ARG A 1 106 ? 4.008 9.602 -3.164 1 94.88 106 ARG A O 1
ATOM 785 N N . PRO A 1 107 ? 2.004 10.258 -2.57 1 94.88 107 PRO A N 1
ATOM 786 C CA . PRO A 1 107 ? 2.494 11.633 -2.611 1 94.88 107 PRO A CA 1
ATOM 787 C C . PRO A 1 107 ? 3.682 11.867 -1.68 1 94.88 107 PRO A C 1
ATOM 789 O O . PRO A 1 107 ? 4.672 12.484 -2.078 1 94.88 107 PRO A O 1
ATOM 792 N N . PHE A 1 108 ? 3.518 11.344 -0.496 1 95.06 108 PHE A N 1
ATOM 793 C CA . PHE A 1 108 ? 4.625 11.484 0.439 1 95.06 108 PHE A CA 1
ATOM 794 C C . PHE A 1 108 ? 5.875 10.789 -0.092 1 95.06 108 PHE A C 1
ATOM 796 O O . PHE A 1 108 ? 6.969 11.352 -0.058 1 95.06 108 PHE A O 1
ATOM 803 N N . LEU A 1 109 ? 5.734 9.609 -0.562 1 95.25 109 LEU A N 1
ATOM 804 C CA . LEU A 1 109 ? 6.848 8.82 -1.074 1 95.25 109 LEU A CA 1
ATOM 805 C C . LEU A 1 109 ? 7.535 9.531 -2.23 1 95.25 109 LEU A C 1
ATOM 807 O O . LEU A 1 109 ? 8.76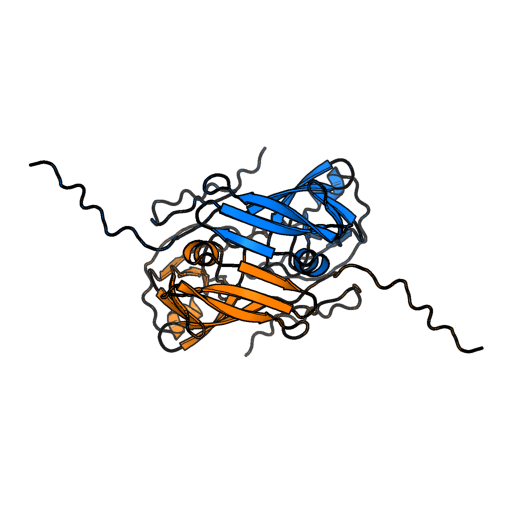6 9.539 -2.322 1 95.25 109 LEU A O 1
ATOM 811 N N . PHE A 1 110 ? 6.801 10.172 -3.072 1 92.88 110 PHE A N 1
ATOM 812 C CA . PHE A 1 110 ? 7.367 10.891 -4.207 1 92.88 110 PHE A CA 1
ATOM 813 C C . PHE A 1 110 ? 7.949 12.227 -3.764 1 92.88 110 PHE A C 1
ATOM 815 O O . PHE A 1 110 ? 9.062 12.594 -4.164 1 92.88 110 PHE A O 1
ATOM 822 N N . ASP A 1 111 ? 7.219 12.961 -2.99 1 92.38 111 ASP A N 1
ATOM 823 C CA . ASP A 1 111 ? 7.648 14.297 -2.586 1 92.38 111 ASP A CA 1
ATOM 824 C C . ASP A 1 111 ? 9.039 14.258 -1.965 1 92.38 111 ASP A C 1
ATOM 826 O O . ASP A 1 111 ? 9.836 15.188 -2.15 1 92.38 111 ASP A O 1
ATOM 830 N N . TYR A 1 112 ? 9.344 13.211 -1.304 1 92.81 112 TYR A N 1
ATOM 831 C CA . TYR A 1 112 ? 10.586 13.203 -0.532 1 92.81 112 TYR A CA 1
ATOM 832 C C . TYR A 1 112 ? 11.531 12.117 -1.03 1 92.81 112 TYR A C 1
ATOM 834 O O . TYR A 1 112 ? 12.461 11.727 -0.323 1 92.81 112 TYR A O 1
ATOM 842 N N . GLY A 1 113 ? 11.305 11.664 -2.16 1 92.25 113 GLY A N 1
ATOM 843 C CA . GLY A 1 113 ? 12.211 10.703 -2.766 1 92.25 113 GLY A CA 1
ATOM 844 C C . GLY A 1 113 ? 12.523 9.531 -1.859 1 92.25 113 GLY A C 1
ATOM 845 O O . GLY A 1 113 ? 13.695 9.195 -1.647 1 92.25 113 GLY A O 1
ATOM 846 N N . CYS A 1 114 ? 11.539 8.875 -1.39 1 95.62 114 CYS A N 1
ATOM 847 C CA . CYS A 1 114 ? 11.711 7.828 -0.388 1 95.62 114 CYS A CA 1
ATOM 848 C C . CYS A 1 114 ? 12.188 6.527 -1.03 1 95.62 114 CYS A C 1
ATOM 850 O O . CYS A 1 114 ? 11.984 6.312 -2.227 1 95.62 114 CYS A O 1
ATOM 852 N N . THR A 1 115 ? 12.852 5.754 -0.174 1 95.62 115 THR A N 1
ATOM 853 C CA . THR A 1 115 ? 13.18 4.367 -0.49 1 95.62 115 THR A CA 1
ATOM 854 C C . THR A 1 115 ? 12.648 3.428 0.589 1 95.62 115 THR A C 1
ATOM 856 O O . THR A 1 115 ? 12.844 3.67 1.782 1 95.62 115 THR A O 1
ATOM 859 N N . LEU A 1 116 ? 11.938 2.443 0.172 1 96.25 116 LEU A N 1
ATOM 860 C CA . LEU A 1 116 ? 11.523 1.348 1.044 1 96.25 116 LEU A CA 1
ATOM 861 C C . LEU A 1 116 ? 12.352 0.097 0.768 1 96.25 116 LEU A C 1
ATOM 863 O O . LEU A 1 116 ? 12.438 -0.359 -0.375 1 96.25 116 LEU A O 1
ATOM 867 N N . GLU A 1 117 ? 12.93 -0.402 1.849 1 95 117 GLU A N 1
ATOM 868 C CA . GLU A 1 117 ? 13.734 -1.614 1.728 1 95 117 GLU A CA 1
ATOM 869 C C . GLU A 1 117 ? 13.195 -2.727 2.623 1 95 117 GLU A C 1
ATOM 871 O O . GLU A 1 117 ? 12.961 -2.512 3.814 1 95 117 GLU A O 1
ATOM 876 N N . TYR A 1 118 ? 13.023 -3.877 1.996 1 93.69 118 TYR A N 1
ATOM 877 C CA . TYR A 1 118 ? 12.562 -5.051 2.727 1 93.69 118 TYR A CA 1
ATOM 878 C C . TYR A 1 118 ? 13.672 -6.086 2.855 1 93.69 118 TYR A C 1
ATOM 880 O O . TYR A 1 118 ? 14.25 -6.512 1.854 1 93.69 118 TYR A O 1
ATOM 888 N N . HIS A 1 119 ? 14.031 -6.438 4.016 1 89.19 119 HIS A N 1
ATOM 889 C CA . HIS A 1 119 ? 15.047 -7.441 4.293 1 89.19 119 HIS A CA 1
ATOM 890 C C . HIS A 1 119 ? 14.602 -8.391 5.402 1 89.19 119 HIS A C 1
ATOM 892 O O . HIS A 1 119 ? 13.492 -8.266 5.922 1 89.19 119 HIS A O 1
ATOM 898 N N . GLU A 1 120 ? 15.406 -9.359 5.613 1 82.5 120 GLU A N 1
ATOM 899 C CA . GLU A 1 120 ? 15.055 -10.414 6.566 1 82.5 120 GLU A CA 1
ATOM 900 C C . GLU A 1 120 ? 14.781 -9.836 7.949 1 82.5 120 GLU A C 1
ATOM 902 O O . GLU A 1 120 ? 13.93 -10.344 8.688 1 82.5 120 GLU A O 1
ATOM 907 N N . GLU A 1 121 ? 15.359 -8.703 8.258 1 82.5 121 GLU A N 1
ATOM 908 C CA . GLU A 1 121 ? 15.266 -8.141 9.602 1 82.5 121 GLU A CA 1
ATOM 909 C C . GLU A 1 121 ? 14.109 -7.152 9.703 1 82.5 121 GLU A C 1
ATOM 911 O O . GLU A 1 121 ? 13.758 -6.711 10.805 1 82.5 121 GLU A O 1
ATOM 916 N N . GLY A 1 122 ? 13.586 -6.855 8.555 1 89.06 122 GLY A N 1
ATOM 917 C CA . GLY A 1 122 ? 12.469 -5.922 8.609 1 89.06 122 GLY A CA 1
ATOM 918 C C . GLY A 1 122 ? 12.422 -4.98 7.422 1 89.06 122 GLY A C 1
ATOM 919 O O . GLY A 1 122 ? 12.898 -5.32 6.336 1 89.06 122 GLY A O 1
ATOM 920 N N . GLU A 1 123 ? 11.664 -3.932 7.609 1 92.56 123 GLU A N 1
ATOM 921 C CA . GLU A 1 123 ? 11.453 -2.893 6.605 1 92.56 123 GLU A CA 1
ATOM 922 C C . GLU A 1 123 ? 12.086 -1.573 7.039 1 92.56 123 GLU A C 1
ATOM 924 O O . GLU A 1 123 ? 12 -1.191 8.203 1 92.56 123 GLU A O 1
ATOM 929 N N . THR A 1 124 ? 12.773 -0.917 6.086 1 93.81 124 THR A N 1
ATOM 930 C CA . THR A 1 124 ? 13.375 0.384 6.363 1 93.81 124 THR A CA 1
ATOM 931 C C . THR A 1 124 ? 12.844 1.44 5.398 1 93.81 124 THR A C 1
ATOM 933 O O . THR A 1 124 ? 12.711 1.185 4.199 1 93.81 124 THR A O 1
ATOM 936 N N . LEU A 1 125 ? 12.5 2.564 5.891 1 95.25 125 LEU A N 1
ATOM 937 C CA . LEU A 1 125 ? 12.141 3.758 5.133 1 95.25 125 LEU A CA 1
ATOM 938 C C . LEU A 1 125 ? 13.273 4.777 5.152 1 95.25 125 LEU A C 1
ATOM 940 O O . LEU A 1 125 ? 13.758 5.148 6.223 1 95.25 125 LEU A O 1
ATOM 944 N N . SER A 1 126 ? 13.648 5.207 3.975 1 94.06 126 SER A N 1
ATOM 945 C CA . SER A 1 126 ? 14.656 6.258 3.873 1 94.06 126 SER A CA 1
ATOM 946 C C . SER A 1 126 ? 14.141 7.438 3.057 1 94.06 126 SER A C 1
ATOM 948 O O . SER A 1 126 ? 13.359 7.258 2.121 1 94.06 126 SER A O 1
ATOM 950 N N . PHE A 1 127 ? 14.531 8.609 3.359 1 88.06 127 PHE A N 1
ATOM 951 C CA . PHE A 1 127 ? 14.141 9.773 2.582 1 88.06 127 PHE A CA 1
ATOM 952 C C . PHE A 1 127 ? 15.18 10.883 2.713 1 88.06 127 PHE A C 1
ATOM 954 O O . PHE A 1 127 ? 16.031 10.844 3.598 1 88.06 127 PHE A O 1
ATOM 961 N N . LYS A 1 128 ? 15.078 11.648 1.613 1 76.38 128 LYS A N 1
ATOM 962 C CA . LYS A 1 128 ? 16.016 12.773 1.571 1 76.38 128 LYS A CA 1
ATOM 963 C C . LYS A 1 128 ? 15.617 13.852 2.572 1 76.38 128 LYS A C 1
ATOM 965 O O . LYS A 1 128 ? 14.484 14.359 2.541 1 76.38 128 LYS A O 1
ATOM 970 N N . GLY A 1 129 ? 16.391 14.016 3.598 1 66.31 129 GLY A N 1
ATOM 971 C CA . GLY A 1 129 ? 16.156 15.031 4.605 1 66.31 129 GLY A CA 1
ATOM 972 C C . GLY A 1 129 ? 16.344 16.453 4.082 1 66.31 129 GLY A C 1
ATOM 973 O O . GLY A 1 129 ? 16.719 16.641 2.924 1 66.31 129 GLY A O 1
ATOM 974 N N . SER A 1 130 ? 15.797 17.438 4.801 1 60.38 130 SER A N 1
ATOM 975 C CA . SER A 1 130 ? 15.852 18.859 4.508 1 60.38 130 SER A CA 1
ATOM 976 C C . SER A 1 130 ? 17.281 19.297 4.176 1 60.38 130 SER A C 1
ATOM 978 O O . SER A 1 130 ? 17.469 20.266 3.438 1 60.38 130 SER A O 1
ATOM 980 N N . LYS A 1 131 ? 18.328 18.719 4.617 1 60.75 131 LYS A N 1
ATOM 981 C CA . LYS A 1 131 ? 19.688 19.172 4.367 1 60.75 131 LYS A CA 1
ATOM 982 C C . LYS A 1 131 ? 20.438 18.188 3.475 1 60.75 131 LYS A C 1
ATOM 984 O O . LYS A 1 131 ? 21.672 18.094 3.535 1 60.75 131 LYS A O 1
ATOM 989 N N . GLY A 1 132 ? 19.656 17.484 2.812 1 64.31 132 GLY A N 1
ATOM 990 C CA . GLY A 1 132 ? 20.281 16.562 1.868 1 64.31 132 GLY A CA 1
ATOM 991 C C . GLY A 1 132 ? 20.703 15.25 2.498 1 64.31 132 GLY A C 1
ATOM 992 O O . GLY A 1 132 ? 21.188 14.352 1.806 1 64.31 132 GLY A O 1
ATOM 993 N N . ARG A 1 133 ? 20.688 15.242 3.84 1 67.38 133 ARG A N 1
ATOM 994 C CA . ARG A 1 133 ? 21.109 13.992 4.473 1 67.38 133 ARG A CA 1
ATOM 995 C C . ARG A 1 133 ? 20 12.945 4.414 1 67.38 133 ARG A C 1
ATOM 997 O O . ARG A 1 133 ? 18.828 13.266 4.625 1 67.38 133 ARG A O 1
ATOM 1004 N N . ARG A 1 134 ? 20.391 11.773 4.039 1 76.38 134 ARG A N 1
ATOM 1005 C CA . ARG A 1 134 ? 19.469 10.648 4.027 1 76.38 134 ARG A CA 1
ATOM 1006 C C . ARG A 1 134 ? 19.172 10.172 5.445 1 76.38 134 ARG A C 1
ATOM 1008 O O . ARG A 1 134 ? 20.094 10 6.254 1 76.38 134 ARG A O 1
ATOM 1015 N N . VAL A 1 135 ? 17.906 10.156 5.816 1 83.12 135 VAL A N 1
ATOM 1016 C CA . VAL A 1 135 ? 17.422 9.633 7.098 1 83.12 135 VAL A CA 1
ATOM 1017 C C . VAL A 1 135 ? 16.766 8.273 6.887 1 83.12 135 VAL A C 1
ATOM 1019 O O . VAL A 1 135 ? 15.992 8.094 5.938 1 83.12 135 VAL A O 1
ATOM 1022 N N . SER A 1 136 ? 17.203 7.289 7.672 1 87.38 136 SER A N 1
ATOM 1023 C CA . SER A 1 136 ? 16.609 5.957 7.605 1 87.38 136 SER A CA 1
ATOM 1024 C C . SER A 1 136 ? 15.93 5.586 8.922 1 87.38 136 SER A C 1
ATOM 1026 O O . SER A 1 136 ? 16.516 5.754 9.992 1 87.38 136 SER A O 1
ATOM 1028 N N . VAL A 1 137 ? 14.648 5.16 8.812 1 89.75 137 VAL A N 1
ATOM 1029 C CA . VAL A 1 137 ? 13.883 4.773 10 1 89.75 137 VAL A CA 1
ATOM 1030 C C . VAL A 1 137 ? 13.328 3.363 9.812 1 89.75 137 VAL A C 1
ATOM 1032 O O . VAL A 1 137 ? 12.812 3.027 8.742 1 89.75 137 VAL A O 1
ATOM 1035 N N . PRO A 1 138 ? 13.375 2.562 10.867 1 87.62 138 PRO A N 1
ATOM 1036 C CA . PRO A 1 138 ? 12.75 1.239 10.781 1 87.62 138 PRO A CA 1
ATOM 1037 C C . PRO A 1 138 ? 11.234 1.294 10.906 1 87.62 138 PRO A C 1
ATOM 1039 O O . PRO A 1 138 ? 10.703 2.078 11.703 1 87.62 138 PRO A O 1
ATOM 1042 N N . LEU A 1 139 ? 10.367 0.743 10.141 1 83.06 139 LEU A N 1
ATOM 1043 C CA . LEU A 1 139 ? 8.906 0.719 10.227 1 83.06 139 LEU A CA 1
ATOM 1044 C C . LEU A 1 139 ? 8.43 -0.507 10.992 1 83.06 139 LEU A C 1
ATOM 1046 O O . LEU A 1 139 ? 7.449 -0.432 11.742 1 83.06 139 LEU A O 1
ATOM 1050 N N . ALA A 1 140 ? 8.844 -1.802 10.602 1 64.88 140 ALA A N 1
ATOM 1051 C CA . ALA A 1 140 ? 8.359 -3.053 11.18 1 64.88 140 ALA A CA 1
ATOM 1052 C C . ALA A 1 140 ? 9.477 -4.082 11.281 1 64.88 140 ALA A C 1
ATOM 1054 O O . ALA A 1 140 ? 10.094 -4.445 10.281 1 64.88 140 ALA A O 1
ATOM 1055 N N . ARG A 1 141 ? 9.898 -4.035 12.531 1 60.09 141 ARG A N 1
ATOM 1056 C CA . ARG A 1 141 ? 10.719 -5.23 12.719 1 60.09 141 ARG A CA 1
ATOM 1057 C C . ARG A 1 141 ? 9.875 -6.492 12.625 1 60.09 141 ARG A C 1
ATOM 1059 O O . ARG A 1 141 ? 8.672 -6.465 12.906 1 60.09 141 ARG A O 1
ATOM 1066 N N . ILE A 1 142 ? 10.359 -7.453 11.945 1 57.38 142 ILE A N 1
ATOM 1067 C CA . ILE A 1 142 ? 9.641 -8.719 11.883 1 57.38 142 ILE A CA 1
ATOM 1068 C C . ILE A 1 142 ? 9.133 -9.086 13.273 1 57.38 142 ILE A C 1
ATOM 1070 O O . ILE A 1 142 ? 9.898 -9.094 14.242 1 57.38 142 ILE A O 1
ATOM 1074 N N . GLY A 1 143 ? 7.816 -9.211 13.398 1 55.62 143 GLY A N 1
ATOM 1075 C CA . GLY A 1 143 ? 7.203 -9.531 14.672 1 55.62 143 GLY A CA 1
ATOM 1076 C C . GLY A 1 143 ? 6.66 -8.312 15.398 1 55.62 143 GLY A C 1
ATOM 1077 O O . GLY A 1 143 ? 5.984 -8.438 16.422 1 55.62 143 GLY A O 1
ATOM 1078 N N . HIS A 1 144 ? 6.953 -7.148 14.867 1 61.56 144 HIS A N 1
ATOM 1079 C CA . HIS A 1 144 ? 6.508 -5.949 15.57 1 61.56 144 HIS A CA 1
ATOM 1080 C C . HIS A 1 144 ? 5.547 -5.133 14.711 1 61.56 144 HIS A C 1
ATOM 1082 O O . HIS A 1 144 ? 5.156 -4.027 15.094 1 61.56 144 HIS A O 1
ATOM 1088 N N . GLY A 1 145 ? 5.305 -5.652 13.656 1 65.88 145 GLY A N 1
ATOM 1089 C CA . GLY A 1 145 ? 4.34 -4.961 12.82 1 65.88 145 GLY A CA 1
ATOM 1090 C C . GLY A 1 145 ? 2.914 -5.078 13.32 1 65.88 145 GLY A C 1
ATOM 1091 O O . GLY A 1 145 ? 2.66 -5.738 14.328 1 65.88 145 GLY A O 1
ATOM 1092 N N . LYS A 1 146 ? 2.105 -4.219 12.797 1 74.75 146 LYS A N 1
ATOM 1093 C CA . LYS A 1 146 ? 0.692 -4.281 13.164 1 74.75 146 LYS A CA 1
ATOM 1094 C C . LYS A 1 146 ? -0.07 -5.227 12.234 1 74.75 146 LYS A C 1
ATOM 1096 O O . LYS A 1 146 ? 0.261 -5.352 11.055 1 74.75 146 LYS A O 1
ATOM 1101 N N . GLY A 1 147 ? -0.922 -5.875 12.828 1 72.81 147 GLY A N 1
ATOM 1102 C CA . GLY A 1 147 ? -1.693 -6.828 12.047 1 72.81 147 GLY A CA 1
ATOM 1103 C C . GLY A 1 147 ? -1.166 -8.242 12.148 1 72.81 147 GLY A C 1
ATOM 1104 O O . GLY A 1 147 ? -0.833 -8.719 13.234 1 72.81 147 GLY A O 1
ATOM 1105 N N . TRP A 1 148 ? -0.988 -8.938 10.922 1 71.69 148 TRP A N 1
ATOM 1106 C CA . TRP A 1 148 ? -0.557 -10.336 10.883 1 71.69 148 TRP A CA 1
ATOM 1107 C C . TRP A 1 148 ? 0.946 -10.445 11.125 1 71.69 148 TRP A C 1
ATOM 1109 O O . TRP A 1 148 ? 1.705 -9.539 10.766 1 71.69 148 TRP A O 1
ATOM 1119 N N . ASN A 1 149 ? 1.259 -11.578 11.734 1 71.38 149 ASN A N 1
ATOM 1120 C CA . ASN A 1 149 ? 2.678 -11.914 11.75 1 71.38 149 ASN A CA 1
ATOM 1121 C C . ASN A 1 149 ? 3.154 -12.414 10.391 1 71.38 149 ASN A C 1
ATOM 1123 O O . ASN A 1 149 ? 2.344 -12.812 9.555 1 71.38 149 ASN A O 1
ATOM 1127 N N . ASN A 1 150 ? 4.375 -12.211 10.172 1 71.69 150 ASN A N 1
ATOM 1128 C CA . ASN A 1 150 ? 4.977 -12.883 9.031 1 71.69 150 ASN A CA 1
ATOM 1129 C C . ASN A 1 150 ? 4.902 -14.398 9.164 1 71.69 150 ASN A C 1
ATOM 1131 O O . ASN A 1 150 ? 5.504 -14.977 10.078 1 71.69 150 ASN A O 1
ATOM 1135 N N . LYS A 1 151 ? 4.055 -15.039 8.359 1 76.44 151 LYS A N 1
ATOM 1136 C CA . LYS A 1 151 ? 3.842 -16.484 8.5 1 76.44 151 LYS A CA 1
ATOM 1137 C C . LYS A 1 151 ? 4 -17.188 7.164 1 76.44 151 LYS A C 1
ATOM 1139 O O . LYS A 1 151 ? 3.537 -16.703 6.133 1 76.44 151 LYS A O 1
ATOM 1144 N N . LYS A 1 152 ? 4.59 -18.312 7.273 1 76.94 152 LYS A N 1
ATOM 1145 C CA . LYS A 1 152 ? 4.738 -19.172 6.098 1 76.94 152 LYS A CA 1
ATOM 1146 C C . LYS A 1 152 ? 3.811 -20.375 6.168 1 76.94 152 LYS A C 1
ATOM 1148 O O . LYS A 1 152 ? 3.982 -21.344 5.426 1 76.94 152 LYS A O 1
ATOM 1153 N N . ASP A 1 153 ? 2.863 -20.312 7.223 1 72.56 153 ASP A N 1
ATOM 1154 C CA . ASP A 1 153 ? 1.814 -21.328 7.324 1 72.56 153 ASP A CA 1
ATOM 1155 C C . ASP A 1 153 ? 0.44 -20.672 7.465 1 72.56 153 ASP A C 1
ATOM 1157 O O . ASP A 1 153 ? 0.327 -19.547 7.945 1 72.56 153 ASP A O 1
ATOM 1161 N N . LEU A 1 154 ? -0.562 -21.188 6.762 1 67.06 154 LEU A N 1
ATOM 1162 C CA . LEU A 1 154 ? -1.916 -20.656 6.809 1 67.06 154 LEU A CA 1
ATOM 1163 C C . LEU A 1 154 ? -2.576 -20.953 8.148 1 67.06 154 LEU A C 1
ATOM 1165 O O . LEU A 1 154 ? -3.752 -20.641 8.352 1 67.06 154 LEU A O 1
ATOM 1169 N N . GLY A 1 155 ? -1.8 -21.312 9.141 1 55.38 155 GLY A N 1
ATOM 1170 C CA . GLY A 1 155 ? -2.494 -21.672 10.367 1 55.38 155 GLY A CA 1
ATOM 1171 C C . GLY A 1 155 ? -3.697 -20.781 10.656 1 55.38 155 GLY A C 1
ATOM 1172 O O . GLY A 1 155 ? -3.846 -19.719 10.055 1 55.38 155 GLY A O 1
ATOM 1173 N N . THR A 1 156 ? -4.734 -21.234 11.492 1 45.19 156 THR A N 1
ATOM 1174 C CA . THR A 1 156 ? -5.977 -20.562 11.859 1 45.19 156 THR A CA 1
ATOM 1175 C C . THR A 1 156 ? -5.734 -19.062 12.102 1 45.19 156 THR A C 1
ATOM 1177 O O . THR A 1 156 ? -5.07 -18.688 13.07 1 45.19 156 THR A O 1
ATOM 1180 N N . ASN A 1 157 ? -5.445 -18.516 11.164 1 41.56 157 ASN A N 1
ATOM 1181 C CA . ASN A 1 157 ? -5.152 -17.094 11.211 1 41.56 157 ASN A CA 1
ATOM 1182 C C . ASN A 1 157 ? -6.176 -16.344 12.055 1 41.56 157 ASN A C 1
ATOM 1184 O O . ASN A 1 157 ? -7.363 -16.328 11.734 1 41.56 157 ASN A O 1
ATOM 1188 N N . ASN A 1 158 ? -6.051 -16.438 13.352 1 41.28 158 ASN A N 1
ATOM 1189 C CA . ASN A 1 158 ? -6.801 -15.484 14.156 1 41.28 158 ASN A CA 1
ATOM 1190 C C . ASN A 1 158 ? -6.559 -14.055 13.703 1 41.28 158 ASN A C 1
ATOM 1192 O O . ASN A 1 158 ? -5.441 -13.539 13.812 1 41.28 158 ASN A O 1
ATOM 1196 N N . PHE A 1 159 ? -7.055 -13.773 12.57 1 37.69 159 PHE A N 1
ATOM 1197 C CA . PHE A 1 159 ? -7.117 -12.344 12.297 1 37.69 159 PHE A CA 1
ATOM 1198 C C . PHE A 1 159 ? -7.516 -11.57 13.547 1 37.69 159 PHE A C 1
ATOM 1200 O O . PHE A 1 159 ? -8.555 -11.844 14.148 1 37.69 159 PHE A O 1
ATOM 1207 N N . LYS A 1 160 ? -6.586 -11.203 14.375 1 39.44 160 LYS A N 1
ATOM 1208 C CA . LYS A 1 160 ? -7.07 -10.328 15.445 1 39.44 160 LYS A CA 1
ATOM 1209 C C . LYS A 1 160 ? -7.688 -9.055 14.875 1 39.44 160 LYS A C 1
ATOM 1211 O O . LYS A 1 160 ? -7.008 -8.273 14.211 1 39.44 160 LYS A O 1
ATOM 1216 N N . PRO A 1 161 ? -8.945 -9.031 14.82 1 34.34 161 PRO A N 1
ATOM 1217 C CA . PRO A 1 161 ? -9.609 -7.789 14.414 1 34.34 161 PRO A CA 1
ATOM 1218 C C . PRO A 1 161 ? -9 -6.555 15.078 1 34.34 161 PRO A C 1
ATOM 1220 O O . PRO A 1 161 ? -8.453 -6.648 16.172 1 34.34 161 PRO A O 1
ATOM 1223 N N . PHE A 1 162 ? -8.562 -5.578 14.273 1 33.41 162 PHE A N 1
ATOM 1224 C CA . PHE A 1 162 ? -8.242 -4.316 14.93 1 33.41 162 PHE A CA 1
ATOM 1225 C C . PHE A 1 162 ? -9.125 -4.105 16.156 1 33.41 162 PHE A C 1
ATOM 1227 O O . PHE A 1 162 ? -10.352 -4.16 16.062 1 33.41 162 PHE A O 1
ATOM 1234 N N . GLU A 1 163 ? -8.719 -4.641 17.219 1 31.39 163 GLU A N 1
ATOM 1235 C CA . GLU A 1 163 ? -9.492 -4.352 18.422 1 31.39 163 GLU A CA 1
ATOM 1236 C C . GLU A 1 163 ? -9.758 -2.855 18.562 1 31.39 163 GLU A C 1
ATOM 1238 O O . GLU A 1 163 ? -8.844 -2.041 18.438 1 31.39 163 GLU A O 1
ATOM 1243 N N . ASN A 1 164 ? -10.969 -2.355 18.219 1 29.64 164 ASN A N 1
ATOM 1244 C CA . ASN A 1 164 ? -11.43 -1.073 18.734 1 29.64 164 ASN A CA 1
ATOM 1245 C C . ASN A 1 164 ? -10.93 -0.826 20.156 1 29.64 164 ASN A C 1
ATOM 1247 O O . ASN A 1 164 ? -11.172 -1.635 21.062 1 29.64 164 ASN A O 1
ATOM 1251 N N . SER A 1 165 ? -9.758 -0.313 20.312 1 26.91 165 SER A N 1
ATOM 1252 C CA . SER A 1 165 ? -9.633 0.155 21.688 1 26.91 165 SER A CA 1
ATOM 1253 C C . SER A 1 165 ? -10.922 0.829 22.156 1 26.91 165 SER A C 1
ATOM 1255 O O . SER A 1 165 ? -11.422 1.742 21.5 1 26.91 165 SER A O 1
ATOM 1257 N N . GLU A 1 166 ? -11.688 0.209 22.984 1 25.94 166 GLU A N 1
ATOM 1258 C CA . GLU A 1 166 ? -12.656 0.916 23.812 1 25.94 166 GLU A CA 1
ATOM 1259 C C . GLU A 1 166 ? -12.031 2.158 24.438 1 25.94 166 GLU A C 1
ATOM 1261 O O . GLU A 1 166 ? -10.891 2.123 24.906 1 25.94 166 GLU A O 1
ATOM 1266 N N . MET B 1 1 ? 0.694 46.344 -20.234 1 28.27 1 MET B N 1
ATOM 1267 C CA . MET B 1 1 ? 0.892 45.844 -18.891 1 28.27 1 MET B CA 1
ATOM 1268 C C . MET B 1 1 ? 0.587 44.344 -18.828 1 28.27 1 MET B C 1
ATOM 1270 O O . MET B 1 1 ? -0.565 43.938 -18.969 1 28.27 1 MET B O 1
ATOM 1274 N N . THR B 1 2 ? 1.457 43.5 -19.281 1 29.86 2 THR B N 1
ATOM 1275 C CA . THR B 1 2 ? 1.276 42.062 -19.469 1 29.86 2 THR B CA 1
ATOM 1276 C C . THR B 1 2 ? 0.992 41.375 -18.125 1 29.86 2 THR B C 1
ATOM 1278 O O . THR B 1 2 ? 1.701 41.594 -17.141 1 29.86 2 THR B O 1
ATOM 1281 N N . PRO B 1 3 ? -0.254 41 -17.859 1 32.19 3 PRO B N 1
ATOM 1282 C CA . PRO B 1 3 ? -0.486 40.375 -16.547 1 32.19 3 PRO B CA 1
ATOM 1283 C C . PRO B 1 3 ? 0.594 39.375 -16.172 1 32.19 3 PRO B C 1
ATOM 1285 O O . PRO B 1 3 ? 1.088 38.656 -17.047 1 32.19 3 PRO B O 1
ATOM 1288 N N . HIS B 1 4 ? 1.623 39.844 -15.367 1 32.06 4 HIS B N 1
ATOM 1289 C CA . HIS B 1 4 ? 2.525 38.875 -14.734 1 32.06 4 HIS B CA 1
ATOM 1290 C C . HIS B 1 4 ? 1.773 37.625 -14.266 1 32.06 4 HIS B C 1
ATOM 1292 O O . HIS B 1 4 ? 0.776 37.75 -13.555 1 32.06 4 HIS B O 1
ATOM 1298 N N . ASP B 1 5 ? 1.584 36.688 -15.156 1 34.41 5 ASP B N 1
ATOM 1299 C CA . ASP B 1 5 ? 1.139 35.375 -14.695 1 34.41 5 ASP B CA 1
ATOM 1300 C C . ASP B 1 5 ? 1.729 35.062 -13.328 1 34.41 5 ASP B C 1
ATOM 1302 O O . ASP B 1 5 ? 2.947 34.969 -13.172 1 34.41 5 ASP B O 1
ATOM 1306 N N . SER B 1 6 ? 1.33 35.812 -12.25 1 36.72 6 SER B N 1
ATOM 1307 C CA . SER B 1 6 ? 1.686 35.438 -10.883 1 36.72 6 SER B CA 1
ATOM 1308 C C . SER B 1 6 ? 1.909 33.938 -10.75 1 36.72 6 SER B C 1
ATOM 1310 O O . SER B 1 6 ? 1.001 33.156 -11.008 1 36.72 6 SER B O 1
ATOM 1312 N N . SER B 1 7 ? 3.027 33.438 -11.188 1 38.41 7 SER B N 1
ATOM 1313 C CA . SER B 1 7 ? 3.451 32.094 -10.898 1 38.41 7 SER B CA 1
ATOM 1314 C C . SER B 1 7 ? 3.016 31.656 -9.5 1 38.41 7 SER B C 1
ATOM 1316 O O . SER B 1 7 ? 3.463 32.219 -8.5 1 38.41 7 SER B O 1
ATOM 1318 N N . ASP B 1 8 ? 1.774 31.547 -9.141 1 41.41 8 ASP B N 1
ATOM 1319 C CA . ASP B 1 8 ? 1.269 31.031 -7.867 1 41.41 8 ASP B CA 1
ATOM 1320 C C . ASP B 1 8 ? 2.299 30.125 -7.195 1 41.41 8 ASP B C 1
ATOM 1322 O O . ASP B 1 8 ? 2.949 29.312 -7.855 1 41.41 8 ASP B O 1
ATOM 1326 N N . PRO B 1 9 ? 2.898 30.406 -6.082 1 45.81 9 PRO B N 1
ATOM 1327 C CA . PRO B 1 9 ? 3.926 29.609 -5.402 1 45.81 9 PRO B CA 1
ATOM 1328 C C . PRO B 1 9 ? 3.672 28.109 -5.504 1 45.81 9 PRO B C 1
ATOM 1330 O O . PRO B 1 9 ? 2.543 27.656 -5.305 1 45.81 9 PRO B O 1
ATOM 1333 N N . THR B 1 10 ? 4.25 27.344 -6.5 1 55.56 10 THR B N 1
ATOM 1334 C CA . THR B 1 10 ? 4.172 25.938 -6.902 1 55.56 10 THR B CA 1
ATOM 1335 C C . THR B 1 10 ? 4.039 25.031 -5.68 1 55.56 10 THR B C 1
ATOM 1337 O O . THR B 1 10 ? 4.758 25.203 -4.691 1 55.56 10 THR B O 1
ATOM 1340 N N . ASP B 1 11 ? 2.867 24.672 -5.32 1 61.75 11 ASP B N 1
ATOM 1341 C CA . ASP B 1 11 ? 2.631 23.719 -4.238 1 61.75 11 ASP B CA 1
ATOM 1342 C C . ASP B 1 11 ? 3.703 22.641 -4.219 1 61.75 11 ASP B C 1
ATOM 1344 O O . ASP B 1 11 ? 3.928 21.969 -5.227 1 61.75 11 ASP B O 1
ATOM 1348 N N . PRO B 1 12 ? 4.477 22.656 -3.143 1 74.94 12 PRO B N 1
ATOM 1349 C CA . PRO B 1 12 ? 5.664 21.812 -3.094 1 74.94 12 PRO B CA 1
ATOM 1350 C C . PRO B 1 12 ? 5.316 20.328 -2.998 1 74.94 12 PRO B C 1
ATOM 1352 O O . PRO B 1 12 ? 6.168 19.469 -3.26 1 74.94 12 PRO B O 1
ATOM 1355 N N . CYS B 1 13 ? 3.969 20.078 -2.719 1 90.25 13 CYS B N 1
ATOM 1356 C CA . CYS B 1 13 ? 3.668 18.672 -2.463 1 90.25 13 CYS B CA 1
ATOM 1357 C C . CYS B 1 13 ? 2.545 18.188 -3.369 1 90.25 13 CYS B C 1
ATOM 1359 O O . CYS B 1 13 ? 1.7 18.969 -3.801 1 90.25 13 CYS B O 1
ATOM 1361 N N . TYR B 1 14 ? 2.582 16.984 -3.668 1 92.31 14 TYR B N 1
ATOM 1362 C CA . TYR B 1 14 ? 1.509 16.344 -4.414 1 92.31 14 TYR B CA 1
ATOM 1363 C C . TYR B 1 14 ? 0.277 16.141 -3.539 1 92.31 14 TYR B C 1
ATOM 1365 O O . TYR B 1 14 ? 0.394 15.805 -2.359 1 92.31 14 TYR B O 1
ATOM 1373 N N . TYR B 1 15 ? -0.892 16.328 -4.23 1 93 15 TYR B N 1
ATOM 1374 C CA . TYR B 1 15 ? -2.139 15.914 -3.596 1 93 15 TYR B CA 1
ATOM 1375 C C . TYR B 1 15 ? -2.396 14.43 -3.803 1 93 15 TYR B C 1
ATOM 1377 O O . TYR B 1 15 ? -2.889 13.742 -2.9 1 93 15 TYR B O 1
ATOM 1385 N N . SER B 1 16 ? -2.068 13.984 -4.98 1 91.44 16 SER B N 1
ATOM 1386 C CA . SER B 1 16 ? -2.295 12.602 -5.375 1 91.44 16 SER B CA 1
ATOM 1387 C C . SER B 1 16 ? -1.241 12.125 -6.371 1 91.44 16 SER B C 1
ATOM 1389 O O . SER B 1 16 ? -0.651 12.938 -7.09 1 91.44 16 SER B O 1
ATOM 1391 N N . CYS B 1 17 ? -1.003 10.852 -6.363 1 91.75 17 CYS B N 1
ATOM 1392 C CA . CYS B 1 17 ? -0.098 10.234 -7.324 1 91.75 17 CYS B CA 1
ATOM 1393 C C . CYS B 1 17 ? -0.667 8.914 -7.844 1 91.75 17 CYS B C 1
ATOM 1395 O O . CYS B 1 17 ? -1.307 8.18 -7.094 1 91.75 17 CYS B O 1
ATOM 1397 N N . ALA B 1 18 ? -0.323 8.641 -9.023 1 89.5 18 ALA B N 1
ATOM 1398 C CA . ALA B 1 18 ? -0.822 7.438 -9.68 1 89.5 18 ALA B CA 1
ATOM 1399 C C . ALA B 1 18 ? -0.248 6.18 -9.039 1 89.5 18 ALA B C 1
ATOM 1401 O O . ALA B 1 18 ? 0.85 6.207 -8.477 1 89.5 18 ALA B O 1
ATOM 1402 N N . LEU B 1 19 ? -0.989 5.07 -9.242 1 91.69 19 LEU B N 1
ATOM 1403 C CA . LEU B 1 19 ? -0.574 3.775 -8.711 1 91.69 19 LEU B CA 1
ATOM 1404 C C . LEU B 1 19 ? 0.473 3.129 -9.617 1 91.69 19 LEU B C 1
ATOM 1406 O O . LEU B 1 19 ? 0.489 3.369 -10.828 1 91.69 19 LEU B O 1
ATOM 1410 N N . GLY B 1 20 ? 1.356 2.35 -8.977 1 91.75 20 GLY B N 1
ATOM 1411 C CA . GLY B 1 20 ? 2.396 1.635 -9.703 1 91.75 20 GLY B CA 1
ATOM 1412 C C . GLY B 1 20 ? 2.064 0.172 -9.93 1 91.75 20 GLY B C 1
ATOM 1413 O O . GLY B 1 20 ? 1.756 -0.556 -8.984 1 91.75 20 GLY B O 1
ATOM 1414 N N . TYR B 1 21 ? 2.197 -0.255 -11.203 1 93.31 21 TYR B N 1
ATOM 1415 C CA . TYR B 1 21 ? 1.922 -1.636 -11.586 1 93.31 21 TYR B CA 1
ATOM 1416 C C . TYR B 1 21 ? 3.131 -2.266 -12.266 1 93.31 21 TYR B C 1
ATOM 1418 O O . TYR B 1 21 ? 3.918 -1.57 -12.914 1 93.31 21 TYR B O 1
ATOM 1426 N N . VAL B 1 22 ? 3.219 -3.545 -12.125 1 92.94 22 VAL B N 1
ATOM 1427 C CA . VAL B 1 22 ? 4.203 -4.324 -12.867 1 92.94 22 VAL B CA 1
ATOM 1428 C C . VAL B 1 22 ? 3.5 -5.445 -13.633 1 92.94 22 VAL B C 1
ATOM 1430 O O . VAL B 1 22 ? 2.596 -6.094 -13.102 1 92.94 22 VAL B O 1
ATOM 1433 N N . LEU B 1 23 ? 3.943 -5.582 -14.844 1 93.75 23 LEU B N 1
ATOM 1434 C CA . LEU B 1 23 ? 3.434 -6.699 -15.625 1 93.75 23 LEU B CA 1
ATOM 1435 C C . LEU B 1 23 ? 4.137 -7.996 -15.242 1 93.75 23 LEU B C 1
ATOM 1437 O O . LEU B 1 23 ? 5.367 -8.07 -15.273 1 93.75 23 LEU B O 1
ATOM 1441 N N . ALA B 1 24 ? 3.305 -8.984 -14.875 1 95.62 24 ALA B N 1
ATOM 1442 C CA . ALA B 1 24 ? 3.855 -10.281 -14.508 1 95.62 24 ALA B CA 1
ATOM 1443 C C . ALA B 1 24 ? 3.184 -11.406 -15.289 1 95.62 24 ALA B C 1
ATOM 1445 O O . ALA B 1 24 ? 2.018 -11.297 -15.672 1 95.62 24 ALA B O 1
ATOM 1446 N N . GLU B 1 25 ? 3.941 -12.398 -15.5 1 97.06 25 GLU B N 1
ATOM 1447 C CA . GLU B 1 25 ? 3.387 -13.633 -16.047 1 97.06 25 GLU B CA 1
ATOM 1448 C C . GLU B 1 25 ? 2.998 -14.602 -14.93 1 97.06 25 GLU B C 1
ATOM 1450 O O . GLU B 1 25 ? 3.803 -14.891 -14.039 1 97.06 25 GLU B O 1
ATOM 1455 N N . VAL B 1 26 ? 1.772 -15.023 -14.969 1 96.69 26 VAL B N 1
ATOM 1456 C CA . VAL B 1 26 ? 1.198 -15.992 -14.039 1 96.69 26 VAL B CA 1
ATOM 1457 C C . VAL B 1 26 ? 0.465 -17.078 -14.812 1 96.69 26 VAL B C 1
ATOM 1459 O O . VAL B 1 26 ? -0.455 -16.797 -15.586 1 96.69 26 VAL B O 1
ATOM 1462 N N . GLY B 1 27 ? 0.854 -18.359 -14.484 1 91.44 27 GLY B N 1
ATOM 1463 C CA . GLY B 1 27 ? 0.302 -19.391 -15.352 1 91.44 27 GLY B CA 1
ATOM 1464 C C . GLY B 1 27 ? 0.528 -19.109 -16.828 1 91.44 27 GLY B C 1
ATOM 1465 O O . GLY B 1 27 ? 1.662 -18.891 -17.25 1 91.44 27 GLY B O 1
ATOM 1466 N N . GLU B 1 28 ? -0.567 -19.125 -17.578 1 92.5 28 GLU B N 1
ATOM 1467 C CA . GLU B 1 28 ? -0.46 -18.938 -19.016 1 92.5 28 GLU B CA 1
ATOM 1468 C C . GLU B 1 28 ? -0.818 -17.5 -19.422 1 92.5 28 GLU B C 1
ATOM 1470 O O . GLU B 1 28 ? -0.951 -17.203 -20.609 1 92.5 28 GLU B O 1
ATOM 1475 N N . GLY B 1 29 ? -0.978 -16.688 -18.438 1 96.56 29 GLY B N 1
ATOM 1476 C CA . GLY B 1 29 ? -1.424 -15.336 -18.766 1 96.56 29 GLY B CA 1
ATOM 1477 C C . GLY B 1 29 ? -0.525 -14.258 -18.188 1 96.56 29 GLY B C 1
ATOM 1478 O O . GLY B 1 29 ? 0.417 -14.562 -17.438 1 96.56 29 GLY B O 1
ATOM 1479 N N . LYS B 1 30 ? -0.815 -13.023 -18.688 1 96.56 30 LYS B N 1
ATOM 1480 C CA . LYS B 1 30 ? -0.159 -11.828 -18.172 1 96.56 30 LYS B CA 1
ATOM 1481 C C . LYS B 1 30 ? -1.127 -10.977 -17.359 1 96.56 30 LYS B C 1
ATOM 1483 O O . LYS B 1 30 ? -2.283 -10.797 -17.734 1 96.56 30 LYS B O 1
ATOM 1488 N N . VAL B 1 31 ? -0.62 -10.578 -16.25 1 95.75 31 VAL B N 1
ATOM 1489 C CA . VAL B 1 31 ? -1.451 -9.828 -15.305 1 95.75 31 VAL B CA 1
ATOM 1490 C C . VAL B 1 31 ? -0.684 -8.609 -14.789 1 95.75 31 VAL B C 1
ATOM 1492 O O . VAL B 1 31 ? 0.507 -8.703 -14.484 1 95.75 31 VAL B O 1
ATOM 1495 N N . ASP B 1 32 ? -1.363 -7.477 -14.703 1 94.25 32 ASP B N 1
ATOM 1496 C CA . ASP B 1 32 ? -0.806 -6.32 -14.016 1 94.25 32 ASP B CA 1
ATOM 1497 C C . ASP B 1 32 ? -1.015 -6.426 -12.508 1 94.25 32 ASP B C 1
ATOM 1499 O O . ASP B 1 32 ? -2.148 -6.535 -12.0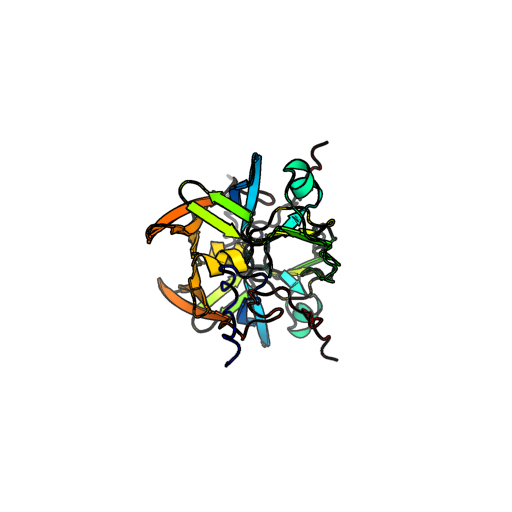39 1 94.25 32 ASP B O 1
ATOM 1503 N N . PHE B 1 33 ? 0.083 -6.344 -11.781 1 95.56 33 PHE B N 1
ATOM 1504 C CA . PHE B 1 33 ? 0.011 -6.336 -10.328 1 95.56 33 PHE B CA 1
ATOM 1505 C C . PHE B 1 33 ? 0.34 -4.953 -9.773 1 95.56 33 PHE B C 1
ATOM 1507 O O . PHE B 1 33 ? 1.35 -4.355 -10.148 1 95.56 33 PHE B O 1
ATOM 1514 N N . MET B 1 34 ? -0.508 -4.496 -8.938 1 94.75 34 MET B N 1
ATOM 1515 C CA . MET B 1 34 ? -0.168 -3.322 -8.141 1 94.75 34 MET B CA 1
ATOM 1516 C C . MET B 1 34 ? 0.822 -3.684 -7.039 1 94.75 34 MET B C 1
ATOM 1518 O O . MET B 1 34 ? 0.672 -4.711 -6.375 1 94.75 34 MET B O 1
ATOM 1522 N N . ILE B 1 35 ? 1.859 -2.895 -6.875 1 96.25 35 ILE B N 1
ATOM 1523 C CA . ILE B 1 35 ? 2.756 -3.064 -5.738 1 96.25 35 ILE B CA 1
ATOM 1524 C C . ILE B 1 35 ? 2.221 -2.285 -4.539 1 96.25 35 ILE B C 1
ATOM 1526 O O . ILE B 1 35 ? 2.035 -1.067 -4.617 1 96.25 35 ILE B O 1
ATOM 1530 N N . ASP B 1 36 ? 1.976 -3.014 -3.439 1 95.25 36 ASP B N 1
ATOM 1531 C CA . ASP B 1 36 ? 1.237 -2.408 -2.334 1 95.25 36 ASP B CA 1
ATOM 1532 C C . ASP B 1 36 ? 1.866 -2.77 -0.99 1 95.25 36 ASP B C 1
ATOM 1534 O O . ASP B 1 36 ? 1.598 -3.838 -0.439 1 95.25 36 ASP B O 1
ATOM 1538 N N . SER B 1 37 ? 2.582 -1.825 -0.433 1 95.5 37 SER B N 1
ATOM 1539 C CA . SER B 1 37 ? 3.203 -2.037 0.871 1 95.5 37 SER B CA 1
ATOM 1540 C C . SER B 1 37 ? 2.17 -1.994 1.99 1 95.5 37 SER B C 1
ATOM 1542 O O . SER B 1 37 ? 2.484 -2.289 3.145 1 95.5 37 SER B O 1
ATOM 1544 N N . GLY B 1 38 ? 0.947 -1.661 1.709 1 93.06 38 GLY B N 1
ATOM 1545 C CA . GLY B 1 38 ? -0.12 -1.626 2.695 1 93.06 38 GLY B CA 1
ATOM 1546 C C . GLY B 1 38 ? -0.95 -2.896 2.725 1 93.06 38 GLY B C 1
ATOM 1547 O O . GLY B 1 38 ? -1.876 -3.021 3.527 1 93.06 38 GLY B O 1
ATOM 1548 N N . SER B 1 39 ? -0.63 -3.783 1.916 1 93.12 39 SER B N 1
ATOM 1549 C CA . SER B 1 39 ? -1.357 -5.047 1.888 1 93.12 39 SER B CA 1
ATOM 1550 C C . SER B 1 39 ? -0.601 -6.137 2.639 1 93.12 39 SER B C 1
ATOM 1552 O O . SER B 1 39 ? 0.52 -6.492 2.266 1 93.12 39 SER B O 1
ATOM 1554 N N . MET B 1 40 ? -1.248 -6.723 3.543 1 92.06 40 MET B N 1
ATOM 1555 C CA . MET B 1 40 ? -0.633 -7.762 4.367 1 92.06 40 MET B CA 1
ATOM 1556 C C . MET B 1 40 ? -0.492 -9.062 3.586 1 92.06 40 MET B C 1
ATOM 1558 O O . MET B 1 40 ? 0.224 -9.969 4.012 1 92.06 40 MET B O 1
ATOM 1562 N N . VAL B 1 41 ? -1.149 -9.125 2.445 1 94 41 VAL B N 1
ATOM 1563 C CA . VAL B 1 41 ? -1.151 -10.344 1.645 1 94 41 VAL B CA 1
ATOM 1564 C C . VAL B 1 41 ? -0.951 -9.992 0.171 1 94 41 VAL B C 1
ATOM 1566 O O . VAL B 1 41 ? -1.091 -8.836 -0.223 1 94 41 VAL B O 1
ATOM 1569 N N . ASN B 1 42 ? -0.536 -11.016 -0.63 1 96.62 42 ASN B N 1
ATOM 1570 C CA . ASN B 1 42 ? -0.756 -10.961 -2.072 1 96.62 42 ASN B CA 1
ATOM 1571 C C . ASN B 1 42 ? -2.166 -11.414 -2.441 1 96.62 42 ASN B C 1
ATOM 1573 O O . ASN B 1 42 ? -2.662 -12.406 -1.913 1 96.62 42 ASN B O 1
ATOM 1577 N N . ALA B 1 43 ? -2.785 -10.688 -3.344 1 96.69 43 ALA B N 1
ATOM 1578 C CA . ALA B 1 43 ? -4.191 -11 -3.58 1 96.69 43 ALA B CA 1
ATOM 1579 C C . ALA B 1 43 ? -4.551 -10.852 -5.055 1 96.69 43 ALA B C 1
ATOM 1581 O O . ALA B 1 43 ? -3.973 -10.016 -5.758 1 96.69 43 ALA B O 1
ATOM 1582 N N . ILE B 1 44 ? -5.48 -11.609 -5.48 1 97.31 44 ILE B N 1
ATOM 1583 C CA . ILE B 1 44 ? -6.055 -11.5 -6.816 1 97.31 44 ILE B CA 1
ATOM 1584 C C . ILE B 1 44 ? -7.574 -11.656 -6.738 1 97.31 44 ILE B C 1
ATOM 1586 O O . ILE B 1 44 ? -8.094 -12.297 -5.82 1 97.31 44 ILE B O 1
ATOM 1590 N N . PRO B 1 45 ? -8.266 -11.023 -7.699 1 96.12 45 PRO B N 1
ATOM 1591 C CA . PRO B 1 45 ? -9.703 -11.289 -7.797 1 96.12 45 PRO B CA 1
ATOM 1592 C C . PRO B 1 45 ? -10.008 -12.734 -8.18 1 96.12 45 PRO B C 1
ATOM 1594 O O . PRO B 1 45 ? -9.219 -13.375 -8.883 1 96.12 45 PRO B O 1
ATOM 1597 N N . ARG B 1 46 ? -11.188 -13.172 -7.82 1 96.44 46 ARG B N 1
ATOM 1598 C CA . ARG B 1 46 ? -11.617 -14.523 -8.172 1 96.44 46 ARG B CA 1
ATOM 1599 C C . ARG B 1 46 ? -11.641 -14.711 -9.68 1 96.44 46 ARG B C 1
ATOM 1601 O O . ARG B 1 46 ? -11.25 -15.766 -10.188 1 96.44 46 ARG B O 1
ATOM 1608 N N . SER B 1 47 ? -12.125 -13.742 -10.391 1 96.44 47 SER B N 1
ATOM 1609 C CA . SER B 1 47 ? -12.234 -13.828 -11.844 1 96.44 47 SER B CA 1
ATOM 1610 C C . SER B 1 47 ? -10.875 -14.094 -12.477 1 96.44 47 SER B C 1
ATOM 1612 O O . SER B 1 47 ? -10.773 -14.852 -13.445 1 96.44 47 SER B O 1
ATOM 1614 N N . VAL B 1 48 ? -9.836 -13.516 -11.961 1 96.88 48 VAL B N 1
ATOM 1615 C CA . VAL B 1 48 ? -8.492 -13.695 -12.5 1 96.88 48 VAL B CA 1
ATOM 1616 C C . VAL B 1 48 ? -8.023 -15.125 -12.266 1 96.88 48 VAL B C 1
ATOM 1618 O O . VAL B 1 48 ? -7.469 -15.766 -13.164 1 96.88 48 VAL B O 1
ATOM 1621 N N . ALA B 1 49 ? -8.203 -15.641 -11.07 1 97.62 49 ALA B N 1
ATOM 1622 C CA . ALA B 1 49 ? -7.84 -17.031 -10.773 1 97.62 49 ALA B CA 1
ATOM 1623 C C . ALA B 1 49 ? -8.555 -17.984 -11.719 1 97.62 49 ALA B C 1
ATOM 1625 O O . ALA B 1 49 ? -7.949 -18.953 -12.195 1 97.62 49 ALA B O 1
ATOM 1626 N N . GLU B 1 50 ? -9.797 -17.703 -11.953 1 96.94 50 GLU B N 1
ATOM 1627 C CA . GLU B 1 50 ? -10.602 -18.531 -12.828 1 96.94 50 GLU B CA 1
ATOM 1628 C C . GLU B 1 50 ? -10.141 -18.438 -14.281 1 96.94 50 GLU B C 1
ATOM 1630 O O . GLU B 1 50 ? -9.961 -19.453 -14.953 1 96.94 50 GLU B O 1
ATOM 1635 N N . ASP B 1 51 ? -9.961 -17.234 -14.758 1 97.12 51 ASP B N 1
ATOM 1636 C CA . ASP B 1 51 ? -9.547 -17 -16.141 1 97.12 51 ASP B CA 1
ATOM 1637 C C . ASP B 1 51 ? -8.219 -17.688 -16.438 1 97.12 51 ASP B C 1
ATOM 1639 O O . ASP B 1 51 ? -7.996 -18.172 -17.547 1 97.12 51 ASP B O 1
ATOM 1643 N N . LEU B 1 52 ? -7.371 -17.781 -15.453 1 97.31 52 LEU B N 1
ATOM 1644 C CA . LEU B 1 52 ? -6.039 -18.328 -15.656 1 97.31 52 LEU B CA 1
ATOM 1645 C C . LEU B 1 52 ? -6.012 -19.812 -15.273 1 97.31 52 LEU B C 1
ATOM 1647 O O . LEU B 1 52 ? -4.957 -20.453 -15.328 1 97.31 52 LEU B O 1
ATOM 1651 N N . ASP B 1 53 ? -7.125 -20.312 -14.805 1 97.44 53 ASP B N 1
ATOM 1652 C CA . ASP B 1 53 ? -7.289 -21.719 -14.445 1 97.44 53 ASP B CA 1
ATOM 1653 C C . ASP B 1 53 ? -6.281 -22.125 -13.367 1 97.44 53 ASP B C 1
ATOM 1655 O O . ASP B 1 53 ? -5.602 -23.156 -13.5 1 97.44 53 ASP B O 1
ATOM 1659 N N . LEU B 1 54 ? -6.172 -21.297 -12.391 1 97.62 54 LEU B N 1
ATOM 1660 C CA . LEU B 1 54 ? -5.258 -21.594 -11.297 1 97.62 54 LEU B CA 1
ATOM 1661 C C . LEU B 1 54 ? -5.898 -22.547 -10.289 1 97.62 54 LEU B C 1
ATOM 1663 O O . LEU B 1 54 ? -7.117 -22.531 -10.102 1 97.62 54 LEU B O 1
ATOM 1667 N N . GLU B 1 55 ? -5.082 -23.328 -9.664 1 97.38 55 GLU B N 1
ATOM 1668 C CA . GLU B 1 55 ? -5.566 -24.203 -8.602 1 97.38 55 GLU B CA 1
ATOM 1669 C C . GLU B 1 55 ? -5.773 -23.438 -7.305 1 97.38 55 GLU B C 1
ATOM 1671 O O . GLU B 1 55 ? -4.816 -22.922 -6.719 1 97.38 55 GLU B O 1
ATOM 1676 N N . VAL B 1 56 ? -7.008 -23.406 -6.805 1 97.25 56 VAL B N 1
ATOM 1677 C CA . VAL B 1 56 ? -7.355 -22.625 -5.625 1 97.25 56 VAL B CA 1
ATOM 1678 C C . VAL B 1 56 ? -7.734 -23.547 -4.477 1 97.25 56 VAL B C 1
ATOM 1680 O O . VAL B 1 56 ? -8.586 -24.422 -4.637 1 97.25 56 VAL B O 1
ATOM 1683 N N . VAL B 1 57 ? -7.035 -23.375 -3.363 1 96.31 57 VAL B N 1
ATOM 1684 C CA . VAL B 1 57 ? -7.445 -24.016 -2.115 1 96.31 57 VAL B CA 1
ATOM 1685 C C . VAL B 1 57 ? -8.477 -23.141 -1.408 1 96.31 57 VAL B C 1
ATOM 1687 O O . VAL B 1 57 ? -8.227 -21.953 -1.14 1 96.31 57 VAL B O 1
ATOM 1690 N N . GLN B 1 58 ? -9.602 -23.734 -1.054 1 95.06 58 GLN B N 1
ATOM 1691 C CA . GLN B 1 58 ? -10.656 -22.953 -0.42 1 95.06 58 GLN B CA 1
ATOM 1692 C C . GLN B 1 58 ? -10.328 -22.672 1.043 1 95.06 58 GLN B C 1
ATOM 1694 O O . GLN B 1 58 ? -9.867 -23.547 1.764 1 95.06 58 GLN B O 1
ATOM 1699 N N . VAL B 1 59 ? -10.445 -21.438 1.353 1 91.38 59 VAL B N 1
ATOM 1700 C CA . VAL B 1 59 ? -10.328 -20.984 2.738 1 91.38 59 VAL B CA 1
ATOM 1701 C C . VAL B 1 59 ? -11.453 -20 3.062 1 91.38 59 VAL B C 1
ATOM 1703 O O . VAL B 1 59 ? -12.211 -19.609 2.178 1 91.38 59 VAL B O 1
ATOM 1706 N N . ASP B 1 60 ? -11.633 -19.703 4.344 1 90.19 60 ASP B N 1
ATOM 1707 C CA . ASP B 1 60 ? -12.57 -18.688 4.82 1 90.19 60 ASP B CA 1
ATOM 1708 C C . ASP B 1 60 ? -11.93 -17.812 5.891 1 90.19 60 ASP B C 1
ATOM 1710 O O . ASP B 1 60 ? -11.961 -18.141 7.078 1 90.19 60 ASP B O 1
ATOM 1714 N N . ILE B 1 61 ? -11.344 -16.766 5.438 1 88.12 61 ILE B N 1
ATOM 1715 C CA . ILE B 1 61 ? -10.633 -15.859 6.332 1 88.12 61 ILE B CA 1
ATOM 1716 C C . ILE B 1 61 ? -11.242 -14.461 6.254 1 88.12 61 ILE B C 1
ATOM 1718 O O . ILE B 1 61 ? -11.141 -13.789 5.227 1 88.12 61 ILE B O 1
ATOM 1722 N N . PRO B 1 62 ? -11.906 -14.062 7.359 1 85.69 62 PRO B N 1
ATOM 1723 C CA . PRO B 1 62 ? -12.438 -12.695 7.355 1 85.69 62 PRO B CA 1
ATOM 1724 C C . PRO B 1 62 ? -11.344 -11.633 7.375 1 85.69 62 PRO B C 1
ATOM 1726 O O . PRO B 1 62 ? -10.391 -11.734 8.141 1 85.69 62 PRO B O 1
ATOM 1729 N N . MET B 1 63 ? -11.477 -10.711 6.438 1 84.19 63 MET B N 1
ATOM 1730 C CA . MET B 1 63 ? -10.523 -9.602 6.344 1 84.19 63 MET B CA 1
ATOM 1731 C C . MET B 1 63 ? -11.25 -8.281 6.141 1 84.19 63 MET B C 1
ATOM 1733 O O . MET B 1 63 ? -12.344 -8.242 5.578 1 84.19 63 MET B O 1
ATOM 1737 N N . LYS B 1 64 ? -10.625 -7.234 6.746 1 79.56 64 LYS B N 1
ATOM 1738 C CA . LYS B 1 64 ? -11.086 -5.871 6.52 1 79.56 64 LYS B CA 1
ATOM 1739 C C . LYS B 1 64 ? -10.016 -5.039 5.816 1 79.56 64 LYS B C 1
ATOM 1741 O O . LYS B 1 64 ? -8.836 -5.125 6.156 1 79.56 64 LYS B O 1
ATOM 1746 N N . GLY B 1 65 ? -10.461 -4.238 4.871 1 77.06 65 GLY B N 1
ATOM 1747 C CA . GLY B 1 65 ? -9.555 -3.293 4.23 1 77.06 65 GLY B CA 1
ATOM 1748 C C . GLY B 1 65 ? -9.312 -2.047 5.059 1 77.06 65 GLY B C 1
ATOM 1749 O O . GLY B 1 65 ? -9.938 -1.854 6.102 1 77.06 65 GLY B O 1
ATOM 1750 N N . ILE B 1 66 ? -8.453 -1.233 4.602 1 69.5 66 ILE B N 1
ATOM 1751 C CA . ILE B 1 66 ? -8.055 -0.021 5.309 1 69.5 66 ILE B CA 1
ATOM 1752 C C . ILE B 1 66 ? -9.258 0.907 5.461 1 69.5 66 ILE B C 1
ATOM 1754 O O . ILE B 1 66 ? -9.344 1.663 6.43 1 69.5 66 ILE B O 1
ATOM 1758 N N . GLY B 1 67 ? -10.172 0.804 4.539 1 73.06 67 GLY B N 1
ATOM 1759 C CA . GLY B 1 67 ? -11.375 1.609 4.641 1 73.06 67 GLY B CA 1
ATOM 1760 C C . GLY B 1 67 ? -12.438 0.987 5.531 1 73.06 67 GLY B C 1
ATOM 1761 O O . GLY B 1 67 ? -13.523 1.546 5.699 1 73.06 67 GLY B O 1
ATOM 1762 N N . GLY B 1 68 ? -12.086 -0.167 6.086 1 76.38 68 GLY B N 1
ATOM 1763 C CA . GLY B 1 68 ? -13.008 -0.795 7.02 1 76.38 68 GLY B CA 1
ATOM 1764 C C . GLY B 1 68 ? -13.953 -1.78 6.355 1 76.38 68 GLY B C 1
ATOM 1765 O O . GLY B 1 68 ? -14.633 -2.551 7.035 1 76.38 68 GLY B O 1
ATOM 1766 N N . ALA B 1 69 ? -13.969 -1.723 5.086 1 76.06 69 ALA B N 1
ATOM 1767 C CA . ALA B 1 69 ? -14.875 -2.613 4.371 1 76.06 69 ALA B CA 1
ATOM 1768 C C . ALA B 1 69 ? -14.359 -4.051 4.379 1 76.06 69 ALA B C 1
ATOM 1770 O O . ALA B 1 69 ? -13.148 -4.281 4.285 1 76.06 69 ALA B O 1
ATOM 1771 N N . ARG B 1 70 ? -15.32 -4.938 4.355 1 80.25 70 ARG B N 1
ATOM 1772 C CA . ARG B 1 70 ? -14.961 -6.352 4.34 1 80.25 70 ARG B CA 1
ATOM 1773 C C . ARG B 1 70 ? -14.375 -6.758 2.994 1 80.25 70 ARG B C 1
ATOM 1775 O O . ARG B 1 70 ? -14.867 -6.336 1.944 1 80.25 70 ARG B O 1
ATOM 1782 N N . CYS B 1 71 ? -13.328 -7.527 3.029 1 82.88 71 CYS B N 1
ATOM 1783 C CA . CYS B 1 71 ? -12.688 -8.109 1.857 1 82.88 71 CYS B CA 1
ATOM 1784 C C . CYS B 1 71 ? -12.266 -9.547 2.127 1 82.88 71 CYS B C 1
ATOM 1786 O O . CYS B 1 71 ? -11.117 -9.922 1.879 1 82.88 71 CYS B O 1
ATOM 1788 N N . ASP B 1 72 ? -13.148 -10.344 2.4 1 88.81 72 ASP B N 1
ATOM 1789 C CA . ASP B 1 72 ? -12.93 -11.711 2.855 1 88.81 72 ASP B CA 1
ATOM 1790 C C . ASP B 1 72 ? -12.133 -12.508 1.828 1 88.81 72 ASP B C 1
ATOM 1792 O O . ASP B 1 72 ? -12.32 -12.344 0.621 1 88.81 72 ASP B O 1
ATOM 1796 N N . ILE B 1 73 ? -11.32 -13.297 2.346 1 91.94 73 ILE B N 1
ATOM 1797 C CA . ILE B 1 73 ? -10.531 -14.211 1.54 1 91.94 73 ILE B CA 1
ATOM 1798 C C . ILE B 1 73 ? -11.227 -15.57 1.463 1 91.94 73 ILE B C 1
ATOM 1800 O O . ILE B 1 73 ? -11.523 -16.188 2.492 1 91.94 73 ILE B O 1
ATOM 1804 N N . THR B 1 74 ? -11.414 -16 0.252 1 95.38 74 THR B N 1
ATOM 1805 C CA . THR B 1 74 ? -12.188 -17.234 0.077 1 95.38 74 THR B CA 1
ATOM 1806 C C . THR B 1 74 ? -11.305 -18.344 -0.478 1 95.38 74 THR B C 1
ATOM 1808 O O . THR B 1 74 ? -11.734 -19.5 -0.553 1 95.38 74 THR B O 1
ATOM 1811 N N . GLY B 1 75 ? -10.117 -18.078 -0.884 1 96.69 75 GLY B N 1
ATOM 1812 C CA . GLY B 1 75 ? -9.203 -19.078 -1.415 1 96.69 75 GLY B CA 1
ATOM 1813 C C . GLY B 1 75 ? -7.758 -18.609 -1.434 1 96.69 75 GLY B C 1
ATOM 1814 O O . GLY B 1 75 ? -7.473 -17.438 -1.121 1 96.69 75 GLY B O 1
ATOM 1815 N N . VAL B 1 76 ? -6.91 -19.547 -1.725 1 96.75 76 VAL B N 1
ATOM 1816 C CA . VAL B 1 76 ? -5.496 -19.234 -1.881 1 96.75 76 VAL B CA 1
ATOM 1817 C C . VAL B 1 76 ? -4.879 -20.109 -2.971 1 96.75 76 VAL B C 1
ATOM 1819 O O . VAL B 1 76 ? -5.172 -21.297 -3.051 1 96.75 76 VAL B O 1
ATOM 1822 N N . VAL B 1 77 ? -4.137 -19.469 -3.869 1 97.19 77 VAL B N 1
ATOM 1823 C CA . VAL B 1 77 ? -3.221 -20.172 -4.77 1 97.19 77 VAL B CA 1
ATOM 1824 C C . VAL B 1 77 ? -1.837 -20.266 -4.133 1 97.19 77 VAL B C 1
ATOM 1826 O O . VAL B 1 77 ? -1.133 -19.25 -4.016 1 97.19 77 VAL B O 1
ATOM 1829 N N . GLU B 1 78 ? -1.486 -21.438 -3.795 1 95.19 78 GLU B N 1
ATOM 1830 C CA . GLU B 1 78 ? -0.234 -21.594 -3.062 1 95.19 78 GLU B CA 1
ATOM 1831 C C . GLU B 1 78 ? 0.943 -21.781 -4.02 1 95.19 78 GLU B C 1
ATOM 1833 O O . GLU B 1 78 ? 0.818 -22.453 -5.043 1 95.19 78 GLU B O 1
ATOM 1838 N N . ASN B 1 79 ? 2.078 -21.078 -3.66 1 94.75 79 ASN B N 1
ATOM 1839 C CA . ASN B 1 79 ? 3.338 -21.219 -4.383 1 94.75 79 ASN B CA 1
ATOM 1840 C C . ASN B 1 79 ? 3.148 -21 -5.883 1 94.75 79 ASN B C 1
ATOM 1842 O O . ASN B 1 79 ? 3.656 -21.781 -6.691 1 94.75 79 ASN B O 1
ATOM 1846 N N . CYS B 1 80 ? 2.338 -20.016 -6.176 1 96.38 80 CYS B N 1
ATOM 1847 C CA . CYS B 1 80 ? 2.119 -19.656 -7.574 1 96.38 80 CYS B CA 1
ATOM 1848 C C . CYS B 1 80 ? 3.379 -19.062 -8.188 1 96.38 80 CYS B C 1
ATOM 1850 O O . CYS B 1 80 ? 3.947 -18.109 -7.648 1 96.38 80 CYS B O 1
ATOM 1852 N N . GLN B 1 81 ? 3.805 -19.609 -9.273 1 95.44 81 GLN B N 1
ATOM 1853 C CA . GLN B 1 81 ? 4.984 -19.078 -9.945 1 95.44 81 GLN B CA 1
ATOM 1854 C C . GLN B 1 81 ? 4.691 -17.719 -10.578 1 95.44 81 GLN B C 1
ATOM 1856 O O . GLN B 1 81 ? 3.75 -17.594 -11.367 1 95.44 81 GLN B O 1
ATOM 1861 N N . ILE B 1 82 ? 5.5 -16.734 -10.242 1 95.31 82 ILE B N 1
ATOM 1862 C CA . ILE B 1 82 ? 5.398 -15.391 -10.781 1 95.31 82 ILE B CA 1
ATOM 1863 C C . ILE B 1 82 ? 6.664 -15.047 -11.562 1 95.31 82 ILE B C 1
ATOM 1865 O O . ILE B 1 82 ? 7.777 -15.234 -11.062 1 95.31 82 ILE B O 1
ATOM 1869 N N . ASN B 1 83 ? 6.477 -14.531 -12.773 1 94.19 83 ASN B N 1
ATOM 1870 C CA . ASN B 1 83 ? 7.598 -14.109 -13.602 1 94.19 83 ASN B CA 1
ATOM 1871 C C . ASN B 1 83 ? 7.5 -12.625 -13.961 1 94.19 83 ASN B C 1
ATOM 1873 O O . ASN B 1 83 ? 6.473 -12.172 -14.469 1 94.19 83 ASN B O 1
ATOM 1877 N N . ILE B 1 84 ? 8.539 -11.922 -13.672 1 93 84 ILE B N 1
ATOM 1878 C CA . ILE B 1 84 ? 8.672 -10.508 -14.016 1 93 84 ILE B CA 1
ATOM 1879 C C . ILE B 1 84 ? 10.008 -10.273 -14.711 1 93 84 ILE B C 1
ATOM 1881 O O . ILE B 1 84 ? 11.055 -10.258 -14.062 1 93 84 ILE B O 1
ATOM 1885 N N . GLY B 1 85 ? 9.883 -9.977 -15.961 1 86.44 85 GLY B N 1
ATOM 1886 C CA . GLY B 1 85 ? 11.141 -9.906 -16.688 1 86.44 85 GLY B CA 1
ATOM 1887 C C . GLY B 1 85 ? 12.008 -11.141 -16.5 1 86.44 85 GLY B C 1
ATOM 1888 O O . GLY B 1 85 ? 11.578 -12.258 -16.812 1 86.44 85 GLY B O 1
ATOM 1889 N N . ARG B 1 86 ? 13.211 -10.969 -15.812 1 84.56 86 ARG B N 1
ATOM 1890 C CA . ARG B 1 86 ? 14.141 -12.078 -15.633 1 84.56 86 ARG B CA 1
ATOM 1891 C C . ARG B 1 86 ? 13.961 -12.719 -14.266 1 84.56 86 ARG B C 1
ATOM 1893 O O . ARG B 1 86 ? 14.609 -13.727 -13.953 1 84.56 86 ARG B O 1
ATOM 1900 N N . PHE B 1 87 ? 13.094 -12.125 -13.555 1 89.06 87 PHE B N 1
ATOM 1901 C CA . PHE B 1 87 ? 12.812 -12.672 -12.234 1 89.06 87 PHE B CA 1
ATOM 1902 C C . PHE B 1 87 ? 11.773 -13.781 -12.32 1 89.06 87 PHE B C 1
ATOM 1904 O O . PHE B 1 87 ? 10.805 -13.672 -13.07 1 89.06 87 PHE B O 1
ATOM 1911 N N . SER B 1 88 ? 12.039 -14.836 -11.508 1 91.19 88 SER B N 1
ATOM 1912 C CA . SER B 1 88 ? 11.078 -15.914 -11.336 1 91.19 88 SER B CA 1
ATOM 1913 C C . SER B 1 88 ? 11.07 -16.438 -9.906 1 91.19 88 SER B C 1
ATOM 1915 O O . SER B 1 88 ? 12.133 -16.672 -9.32 1 91.19 88 SER B O 1
ATOM 1917 N N . GLY B 1 89 ? 9.859 -16.547 -9.336 1 92.38 89 GLY B N 1
ATOM 1918 C CA . GLY B 1 89 ? 9.75 -17.094 -7.992 1 92.38 89 GLY B CA 1
ATOM 1919 C C . GLY B 1 89 ? 8.32 -17.328 -7.559 1 92.38 89 GLY B C 1
ATOM 1920 O O . GLY B 1 89 ? 7.387 -16.812 -8.172 1 92.38 89 GLY B O 1
ATOM 1921 N N . PRO B 1 90 ? 8.172 -18.125 -6.496 1 95.31 90 PRO B N 1
ATOM 1922 C CA . PRO B 1 90 ? 6.828 -18.453 -6.016 1 95.31 90 PRO B CA 1
ATOM 1923 C C . PRO B 1 90 ? 6.254 -17.359 -5.109 1 95.31 90 PRO B C 1
ATOM 1925 O O . PRO B 1 90 ? 7.004 -16.609 -4.484 1 95.31 90 PRO B O 1
ATOM 1928 N N . ALA B 1 91 ? 4.926 -17.281 -5.043 1 96.38 91 ALA B N 1
ATOM 1929 C CA . ALA B 1 91 ? 4.176 -16.469 -4.094 1 96.38 91 ALA B CA 1
ATOM 1930 C C . ALA B 1 91 ? 2.816 -17.094 -3.787 1 96.38 91 ALA B C 1
ATOM 1932 O O . ALA B 1 91 ? 2.234 -17.766 -4.633 1 96.38 91 ALA B O 1
ATOM 1933 N N . HIS B 1 92 ? 2.357 -16.891 -2.584 1 97.19 92 HIS B N 1
ATOM 1934 C CA . HIS B 1 92 ? 0.972 -17.219 -2.279 1 97.19 92 HIS B CA 1
ATOM 1935 C C . HIS B 1 92 ? 0.03 -16.094 -2.678 1 97.19 92 HIS B C 1
ATOM 1937 O O . HIS B 1 92 ? 0.235 -14.945 -2.289 1 97.19 92 HIS B O 1
ATOM 1943 N N . LEU B 1 93 ? -0.992 -16.438 -3.457 1 97.56 93 LEU B N 1
ATOM 1944 C CA . LEU B 1 93 ? -1.982 -15.461 -3.885 1 97.56 93 LEU B CA 1
ATOM 1945 C C . LEU B 1 93 ? -3.346 -15.758 -3.27 1 97.56 93 LEU B C 1
ATOM 1947 O O . LEU B 1 93 ? -3.996 -16.734 -3.635 1 97.56 93 LEU B O 1
ATOM 1951 N N . PHE B 1 94 ? -3.752 -14.875 -2.422 1 96.69 94 PHE B N 1
ATOM 1952 C CA . PHE B 1 94 ? -5.09 -15.031 -1.862 1 96.69 94 PHE B CA 1
ATOM 1953 C C . PHE B 1 94 ? -6.148 -14.562 -2.855 1 96.69 94 PHE B C 1
ATOM 1955 O O . PHE B 1 94 ? -5.949 -13.578 -3.568 1 96.69 94 PHE B O 1
ATOM 1962 N N . VAL B 1 95 ? -7.219 -15.242 -2.816 1 97.06 95 VAL B N 1
ATOM 1963 C CA . VAL B 1 95 ? -8.328 -14.93 -3.705 1 97.06 95 VAL B CA 1
ATOM 1964 C C . VAL B 1 95 ? -9.43 -14.211 -2.926 1 97.06 95 VAL B C 1
ATOM 1966 O O . VAL B 1 95 ? -9.945 -14.742 -1.937 1 97.06 95 VAL B O 1
ATOM 1969 N N . SER B 1 96 ? -9.734 -13.047 -3.342 1 94.19 96 SER B N 1
ATOM 1970 C CA . SER B 1 96 ? -10.82 -12.273 -2.76 1 94.19 96 SER B CA 1
ATOM 1971 C C . SER B 1 96 ? -11.852 -11.891 -3.814 1 94.19 96 SER B C 1
ATOM 1973 O O . SER B 1 96 ? -11.531 -11.203 -4.785 1 94.19 96 SER B O 1
ATOM 1975 N N . PRO B 1 97 ? -13.102 -12.203 -3.604 1 90.38 97 PRO B N 1
ATOM 1976 C CA . PRO B 1 97 ? -14.148 -11.836 -4.559 1 90.38 97 PRO B CA 1
ATOM 1977 C C . PRO B 1 97 ? -14.336 -10.32 -4.676 1 90.38 97 PRO B C 1
ATOM 1979 O O . PRO B 1 97 ? -14.789 -9.836 -5.715 1 90.38 97 PRO B O 1
ATOM 1982 N N . LYS B 1 98 ? -13.977 -9.555 -3.703 1 86.69 98 LYS B N 1
ATOM 1983 C CA . LYS B 1 98 ? -14.203 -8.109 -3.699 1 86.69 98 LYS B CA 1
ATOM 1984 C C . LYS B 1 98 ? -12.984 -7.355 -4.219 1 86.69 98 LYS B C 1
ATOM 1986 O O . LYS B 1 98 ? -13.047 -6.152 -4.465 1 86.69 98 LYS B O 1
ATOM 1991 N N . ALA B 1 99 ? -11.891 -8.117 -4.336 1 87.19 99 ALA B N 1
ATOM 1992 C CA . ALA B 1 99 ? -10.688 -7.465 -4.855 1 87.19 99 ALA B CA 1
ATOM 1993 C C . ALA B 1 99 ? -10.93 -6.91 -6.254 1 87.19 99 ALA B C 1
ATOM 1995 O O . ALA B 1 99 ? -11.562 -7.562 -7.086 1 87.19 99 ALA B O 1
ATOM 1996 N N . GLN B 1 100 ? -10.406 -5.648 -6.461 1 85.62 100 GLN B N 1
ATOM 1997 C CA . GLN B 1 100 ? -10.547 -5.035 -7.777 1 85.62 100 GLN B CA 1
ATOM 1998 C C . GLN B 1 100 ? -9.258 -5.145 -8.586 1 85.62 100 GLN B C 1
ATOM 2000 O O . GLN B 1 100 ? -9.289 -5.09 -9.812 1 85.62 100 GLN B O 1
ATOM 2005 N N . ASP B 1 101 ? -8.188 -5.305 -7.934 1 91.62 101 ASP B N 1
ATOM 2006 C CA . ASP B 1 101 ? -6.867 -5.367 -8.555 1 91.62 101 ASP B CA 1
ATOM 2007 C C . ASP B 1 101 ? -6.09 -6.59 -8.078 1 91.62 101 ASP B C 1
ATOM 2009 O O . ASP B 1 101 ? -6.438 -7.191 -7.059 1 91.62 101 ASP B O 1
ATOM 2013 N N . CYS B 1 102 ? -5.16 -6.945 -8.914 1 96 102 CYS B N 1
ATOM 2014 C CA . CYS B 1 102 ? -4.145 -7.871 -8.422 1 96 102 CYS B CA 1
ATOM 2015 C C . CYS B 1 102 ? -3.062 -7.137 -7.641 1 96 102 CYS B C 1
ATOM 2017 O O . CYS B 1 102 ? -2.564 -6.102 -8.078 1 96 102 CYS B O 1
ATOM 2019 N N . ILE B 1 103 ? -2.725 -7.762 -6.492 1 96.38 103 ILE B N 1
ATOM 2020 C CA . ILE B 1 103 ? -1.838 -7.055 -5.578 1 96.38 103 ILE B CA 1
ATOM 2021 C C . ILE B 1 103 ? -0.646 -7.941 -5.223 1 96.38 103 ILE B C 1
ATOM 2023 O O . ILE B 1 103 ? -0.819 -9.109 -4.859 1 96.38 103 ILE B O 1
ATOM 2027 N N . LEU B 1 104 ? 0.521 -7.441 -5.457 1 97.19 104 LEU B N 1
ATOM 2028 C CA . LEU B 1 104 ? 1.687 -7.945 -4.742 1 97.19 104 LEU B CA 1
ATOM 2029 C C . LEU B 1 104 ? 1.978 -7.098 -3.508 1 97.19 104 LEU B C 1
ATOM 2031 O O . LEU B 1 104 ? 2.391 -5.941 -3.629 1 97.19 104 LEU B O 1
ATOM 2035 N N . GLY B 1 105 ? 1.729 -7.746 -2.395 1 96.44 105 GLY B N 1
ATOM 2036 C CA . GLY B 1 105 ? 1.855 -7.039 -1.13 1 96.44 105 GLY B CA 1
ATOM 2037 C C . GLY B 1 105 ? 3.154 -7.336 -0.406 1 96.44 105 GLY B C 1
ATOM 2038 O O . GLY B 1 105 ? 4.18 -7.59 -1.041 1 96.44 105 GLY B O 1
ATOM 2039 N N . ARG B 1 106 ? 3.062 -7.277 0.908 1 95 106 ARG B N 1
ATOM 2040 C CA . ARG B 1 106 ? 4.238 -7.324 1.772 1 95 106 ARG B CA 1
ATOM 2041 C C . ARG B 1 106 ? 4.898 -8.695 1.726 1 95 106 ARG B C 1
ATOM 2043 O O . ARG B 1 106 ? 6.125 -8.805 1.756 1 95 106 ARG B O 1
ATOM 2050 N N . PRO B 1 107 ? 4.176 -9.789 1.621 1 95.12 107 PRO B N 1
ATOM 2051 C CA . PRO B 1 107 ? 4.883 -11.07 1.522 1 95.12 107 PRO B CA 1
ATOM 2052 C C . PRO B 1 107 ? 5.848 -11.125 0.339 1 95.12 107 PRO B C 1
ATOM 2054 O O . PRO B 1 107 ? 6.992 -11.562 0.488 1 95.12 107 PRO B O 1
ATOM 2057 N N . PHE B 1 108 ? 5.336 -10.656 -0.758 1 95.25 108 PHE B N 1
ATOM 2058 C CA . PHE B 1 108 ? 6.207 -10.625 -1.925 1 95.25 108 PHE B CA 1
ATOM 2059 C C . PHE B 1 108 ? 7.414 -9.727 -1.679 1 95.25 108 PHE B C 1
ATOM 2061 O O . PHE B 1 108 ? 8.547 -10.102 -1.974 1 95.25 108 PHE B O 1
ATOM 2068 N N . LEU B 1 109 ? 7.188 -8.57 -1.173 1 95.31 109 LEU B N 1
ATOM 2069 C CA . LEU B 1 109 ? 8.242 -7.598 -0.915 1 95.31 109 LEU B CA 1
ATOM 2070 C C . LEU B 1 109 ? 9.289 -8.172 0.041 1 95.31 109 LEU B C 1
ATOM 2072 O O . LEU B 1 109 ? 10.484 -7.973 -0.155 1 95.31 109 LEU B O 1
ATOM 2076 N N . PHE B 1 110 ? 8.867 -8.906 1.01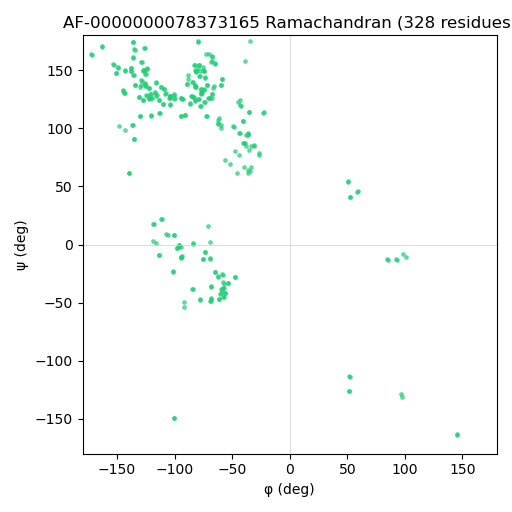7 1 93.12 110 PHE B N 1
ATOM 2077 C CA . PHE B 1 110 ? 9.797 -9.5 1.978 1 93.12 110 PHE B CA 1
ATOM 2078 C C . PHE B 1 110 ? 10.477 -10.727 1.385 1 93.12 110 PHE B C 1
ATOM 2080 O O . PHE B 1 110 ? 11.688 -10.891 1.51 1 93.12 110 PHE B O 1
ATOM 2087 N N . ASP B 1 111 ? 9.719 -11.594 0.793 1 92.69 111 ASP B N 1
ATOM 2088 C CA . ASP B 1 111 ? 10.258 -12.844 0.282 1 92.69 111 ASP B CA 1
ATOM 2089 C C . ASP B 1 111 ? 11.445 -12.594 -0.646 1 92.69 111 ASP B C 1
ATOM 2091 O O . ASP B 1 111 ? 12.398 -13.375 -0.667 1 92.69 111 ASP B O 1
ATOM 2095 N N . TYR B 1 112 ? 11.406 -11.523 -1.34 1 92.94 112 TYR B N 1
ATOM 2096 C CA . TYR B 1 112 ? 12.414 -11.328 -2.375 1 92.94 112 TYR B CA 1
ATOM 2097 C C . TYR B 1 112 ? 13.266 -10.094 -2.084 1 92.94 112 TYR B C 1
ATOM 2099 O O . TYR B 1 112 ? 13.93 -9.562 -2.977 1 92.94 112 TYR B O 1
ATOM 2107 N N . GLY B 1 113 ? 13.242 -9.648 -0.924 1 92.44 113 GLY B N 1
ATOM 2108 C CA . GLY B 1 113 ? 14.086 -8.539 -0.524 1 92.44 113 GLY B CA 1
ATOM 2109 C C . GLY B 1 113 ? 13.992 -7.348 -1.457 1 92.44 113 GLY B C 1
ATOM 2110 O O . GLY B 1 113 ? 15.008 -6.832 -1.924 1 92.44 113 GLY B O 1
ATOM 2111 N N . CYS B 1 114 ? 12.82 -6.879 -1.688 1 95.62 114 CYS B N 1
ATOM 2112 C CA . CYS B 1 114 ? 12.586 -5.84 -2.686 1 95.62 114 CYS B CA 1
ATOM 2113 C C . CYS B 1 114 ? 12.969 -4.469 -2.143 1 95.62 114 CYS B C 1
ATOM 2115 O O . CYS B 1 114 ? 13.016 -4.266 -0.929 1 95.62 114 CYS B O 1
ATOM 2117 N N . THR B 1 115 ? 13.289 -3.615 -3.104 1 95.62 115 THR B N 1
ATOM 2118 C CA . THR B 1 115 ? 13.445 -2.188 -2.846 1 95.62 115 THR B CA 1
ATOM 2119 C C . THR B 1 115 ? 12.539 -1.368 -3.756 1 95.62 115 THR B C 1
ATOM 2121 O O . THR B 1 115 ? 12.484 -1.604 -4.965 1 95.62 115 THR B O 1
ATOM 2124 N N . LEU B 1 116 ? 11.789 -0.512 -3.18 1 96.12 116 LEU B N 1
ATOM 2125 C CA . LEU B 1 116 ? 11.023 0.486 -3.914 1 96.12 116 LEU B CA 1
ATOM 2126 C C . LEU B 1 116 ? 11.672 1.859 -3.812 1 96.12 116 LEU B C 1
ATOM 2128 O O . LEU B 1 116 ? 11.938 2.348 -2.711 1 96.12 116 LEU B O 1
ATOM 2132 N N . GLU B 1 117 ? 11.906 2.432 -4.973 1 94.88 117 GLU B N 1
ATOM 2133 C CA . GLU B 1 117 ? 12.508 3.76 -5.02 1 94.88 117 GLU B CA 1
ATOM 2134 C C . GLU B 1 117 ? 11.602 4.754 -5.742 1 94.88 117 GLU B C 1
ATOM 2136 O O . GLU B 1 117 ? 11.133 4.48 -6.852 1 94.88 117 GLU B O 1
ATOM 2141 N N . TYR B 1 118 ? 11.398 5.871 -5.074 1 93.56 118 TYR B N 1
ATOM 2142 C CA . TYR B 1 118 ? 10.586 6.938 -5.648 1 93.56 118 TYR B CA 1
ATOM 2143 C C . TYR B 1 118 ? 11.453 8.141 -6.012 1 93.56 118 TYR B C 1
ATOM 2145 O O . TYR B 1 118 ? 12.172 8.672 -5.164 1 93.56 118 TYR B O 1
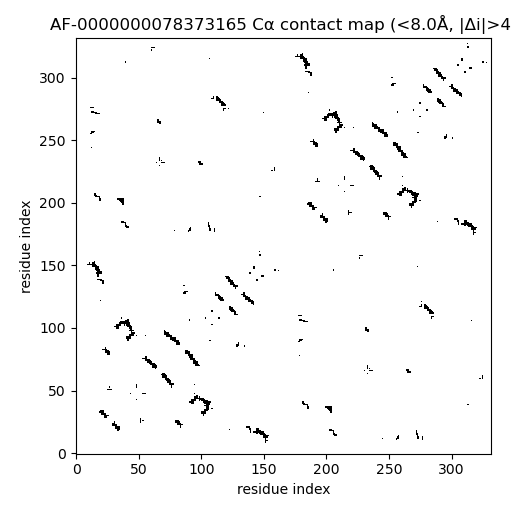ATOM 2153 N N . HIS B 1 119 ? 11.469 8.531 -7.215 1 88.88 119 HIS B N 1
ATOM 2154 C CA . HIS B 1 119 ? 12.219 9.68 -7.703 1 88.88 119 HIS B CA 1
ATOM 2155 C C . HIS B 1 119 ? 11.383 10.523 -8.656 1 88.88 119 HIS B C 1
ATOM 2157 O O . HIS B 1 119 ? 10.211 10.219 -8.898 1 88.88 119 HIS B O 1
ATOM 2163 N N . GLU B 1 120 ? 11.938 11.602 -9.039 1 82.12 120 GLU B N 1
ATOM 2164 C CA . GLU B 1 120 ? 11.203 12.562 -9.859 1 82.12 120 GLU B CA 1
ATOM 2165 C C . GLU B 1 120 ? 10.719 11.93 -11.156 1 82.12 120 GLU B C 1
ATOM 2167 O O . GLU B 1 120 ? 9.656 12.281 -11.664 1 82.12 120 GLU B O 1
ATOM 2172 N N . GLU B 1 121 ? 11.391 10.906 -11.602 1 81.56 121 GLU B N 1
ATOM 2173 C CA . GLU B 1 121 ? 11.086 10.312 -12.906 1 81.56 121 GLU B CA 1
ATOM 2174 C C . GLU B 1 121 ? 10.117 9.141 -12.766 1 81.56 121 GLU B C 1
ATOM 2176 O O . GLU B 1 121 ? 9.609 8.633 -13.758 1 81.56 121 GLU B O 1
ATOM 2181 N N . GLY B 1 122 ? 9.938 8.773 -11.523 1 88.62 122 GLY B N 1
ATOM 2182 C CA . GLY B 1 122 ? 9.008 7.668 -11.344 1 88.62 122 GLY B CA 1
ATOM 2183 C C . GLY B 1 122 ? 9.391 6.75 -10.195 1 88.62 122 GLY B C 1
ATOM 2184 O O . GLY B 1 122 ? 10.039 7.18 -9.242 1 88.62 122 GLY B O 1
ATOM 2185 N N . GLU B 1 123 ? 8.789 5.602 -10.219 1 92.25 123 GLU B N 1
ATOM 2186 C CA . GLU B 1 123 ? 8.984 4.559 -9.211 1 92.25 123 GLU B CA 1
ATOM 2187 C C . GLU B 1 123 ? 9.703 3.352 -9.805 1 92.25 123 GLU B C 1
ATOM 2189 O O . GLU B 1 123 ? 9.414 2.938 -10.93 1 92.25 123 GLU B O 1
ATOM 2194 N N . THR B 1 124 ? 10.695 2.832 -9.047 1 93.62 124 THR B N 1
ATOM 2195 C CA . THR B 1 124 ? 11.422 1.646 -9.484 1 93.62 124 THR B CA 1
ATOM 2196 C C . THR B 1 124 ? 11.305 0.532 -8.445 1 93.62 124 THR B C 1
ATOM 2198 O O . THR B 1 124 ? 11.414 0.783 -7.242 1 93.62 124 THR B O 1
ATOM 2201 N N . LEU B 1 125 ? 11.039 -0.645 -8.875 1 95.12 125 LEU B N 1
ATOM 2202 C CA . LEU B 1 125 ? 11.062 -1.867 -8.078 1 95.12 125 LEU B CA 1
ATOM 2203 C C . LEU B 1 125 ? 12.32 -2.686 -8.375 1 95.12 125 LEU B C 1
ATOM 2205 O O . LEU B 1 125 ? 12.602 -2.99 -9.539 1 95.12 125 LEU B O 1
ATOM 2209 N N . SER B 1 126 ? 13.008 -3.029 -7.309 1 93.94 126 SER B N 1
ATOM 2210 C CA . SER B 1 126 ? 14.172 -3.896 -7.465 1 93.94 126 SER B CA 1
ATOM 2211 C C . SER B 1 126 ? 14.07 -5.129 -6.574 1 93.94 126 SER B C 1
ATOM 2213 O O . SER B 1 126 ? 13.508 -5.066 -5.48 1 93.94 126 SER B O 1
ATOM 2215 N N . PHE B 1 127 ? 14.555 -6.223 -6.98 1 88 127 PHE B N 1
ATOM 2216 C CA . PHE B 1 127 ? 14.562 -7.43 -6.156 1 88 127 PHE B CA 1
ATOM 2217 C C . P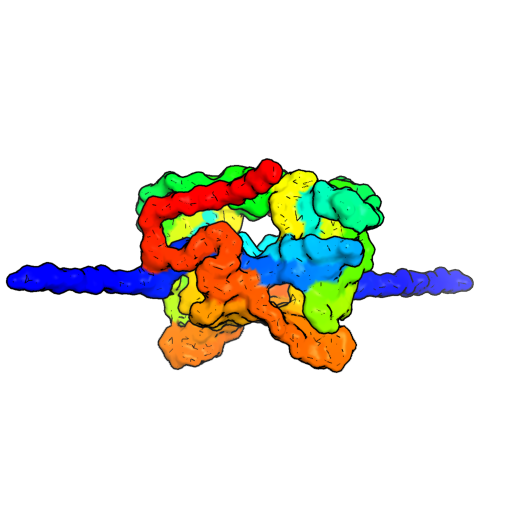HE B 1 127 ? 15.719 -8.344 -6.547 1 88 127 PHE B C 1
ATOM 2219 O O . PHE B 1 127 ? 16.328 -8.164 -7.602 1 88 127 PHE B O 1
ATOM 2226 N N . LYS B 1 128 ? 16.016 -9.078 -5.484 1 76.31 128 LYS B N 1
ATOM 2227 C CA . LYS B 1 128 ? 17.125 -10.016 -5.676 1 76.31 128 LYS B CA 1
ATOM 2228 C C . LYS B 1 128 ? 16.703 -11.18 -6.566 1 76.31 128 LYS B C 1
ATOM 2230 O O . LYS B 1 128 ? 15.727 -11.875 -6.273 1 76.31 128 LYS B O 1
ATOM 2235 N N . GLY B 1 129 ? 17.234 -11.234 -7.758 1 65.88 129 GLY B N 1
ATOM 2236 C CA . GLY B 1 129 ? 16.953 -12.32 -8.688 1 65.88 129 GLY B CA 1
ATOM 2237 C C . GLY B 1 129 ? 17.516 -13.648 -8.234 1 65.88 129 GLY B C 1
ATOM 2238 O O . GLY B 1 129 ? 18.203 -13.727 -7.203 1 65.88 129 GLY B O 1
ATOM 2239 N N . SER B 1 130 ? 17.016 -14.734 -8.797 1 60.12 130 SER B N 1
ATOM 2240 C CA . SER B 1 130 ? 17.406 -16.125 -8.531 1 60.12 130 SER B CA 1
ATOM 2241 C C . SER B 1 130 ? 18.922 -16.281 -8.547 1 60.12 130 SER B C 1
ATOM 2243 O O . SER B 1 130 ? 19.453 -17.156 -7.867 1 60.12 130 SER B O 1
ATOM 2245 N N . LYS B 1 131 ? 19.688 -15.547 -9.227 1 60.28 131 LYS B N 1
ATOM 2246 C CA . LYS B 1 131 ? 21.141 -15.75 -9.305 1 60.28 131 LYS B CA 1
ATOM 2247 C C . LYS B 1 131 ? 21.891 -14.625 -8.594 1 60.28 131 LYS B C 1
ATOM 2249 O O . LYS B 1 131 ? 23.031 -14.328 -8.922 1 60.28 131 LYS B O 1
ATOM 2254 N N . GLY B 1 132 ? 21.188 -14.047 -7.754 1 64 132 GLY B N 1
ATOM 2255 C CA . GLY B 1 132 ? 21.844 -13.016 -6.969 1 64 132 GLY B CA 1
ATOM 2256 C C . GLY B 1 132 ? 21.859 -11.664 -7.66 1 64 132 GLY B C 1
ATOM 2257 O O . GLY B 1 132 ? 22.312 -10.672 -7.082 1 64 132 GLY B O 1
ATOM 2258 N N . ARG B 1 133 ? 21.531 -11.688 -8.969 1 67.31 133 ARG B N 1
ATOM 2259 C CA . ARG B 1 133 ? 21.562 -10.406 -9.672 1 67.31 133 ARG B CA 1
ATOM 2260 C C . ARG B 1 133 ? 20.344 -9.57 -9.336 1 67.31 133 ARG B C 1
ATOM 2262 O O . ARG B 1 133 ? 19.219 -10.094 -9.266 1 67.31 133 ARG B O 1
ATOM 2269 N N . ARG B 1 134 ? 20.594 -8.336 -9.055 1 75.94 134 ARG B N 1
ATOM 2270 C CA . ARG B 1 134 ? 19.516 -7.391 -8.812 1 75.94 134 ARG B CA 1
ATOM 2271 C C . ARG B 1 134 ? 18.828 -6.996 -10.117 1 75.94 134 ARG B C 1
ATOM 2273 O O . ARG B 1 134 ? 19.5 -6.688 -11.109 1 75.94 134 ARG B O 1
ATOM 2280 N N . VAL B 1 135 ? 17.531 -7.215 -10.195 1 82.81 135 VAL B N 1
ATOM 2281 C CA . VAL B 1 135 ? 16.688 -6.812 -11.328 1 82.81 135 VAL B CA 1
ATOM 2282 C C . VAL B 1 135 ? 15.867 -5.586 -10.945 1 82.81 135 VAL B C 1
ATOM 2284 O O . VAL B 1 135 ? 15.312 -5.52 -9.852 1 82.81 135 VAL B O 1
ATOM 2287 N N . SER B 1 136 ? 15.961 -4.562 -11.781 1 87.44 136 SER B N 1
ATOM 2288 C CA . SER B 1 136 ? 15.18 -3.35 -11.555 1 87.44 136 SER B CA 1
ATOM 2289 C C . SER B 1 136 ? 14.164 -3.129 -12.672 1 87.44 136 SER B C 1
ATOM 2291 O O . SER B 1 136 ? 14.5 -3.217 -13.852 1 87.44 136 SER B O 1
ATOM 2293 N N . VAL B 1 137 ? 12.883 -2.91 -12.266 1 89.94 137 VAL B N 1
ATOM 2294 C CA . VAL B 1 137 ? 11.812 -2.678 -13.227 1 89.94 137 VAL B CA 1
ATOM 2295 C C . VAL B 1 137 ? 11.086 -1.376 -12.898 1 89.94 137 VAL B C 1
ATOM 2297 O O . VAL B 1 137 ? 10.789 -1.105 -11.734 1 89.94 137 VAL B O 1
ATOM 2300 N N . PRO B 1 138 ? 10.758 -0.594 -13.906 1 87.69 138 PRO B N 1
ATOM 2301 C CA . PRO B 1 138 ? 9.961 0.606 -13.648 1 87.69 138 PRO B CA 1
ATOM 2302 C C . PRO B 1 138 ? 8.484 0.294 -13.43 1 87.69 138 PRO B C 1
ATOM 2304 O O . PRO B 1 138 ? 7.926 -0.583 -14.102 1 87.69 138 PRO B O 1
ATOM 2307 N N . LEU B 1 139 ? 7.723 0.712 -12.461 1 83.06 139 LEU B N 1
ATOM 2308 C CA . LEU B 1 139 ? 6.305 0.492 -12.203 1 83.06 139 LEU B CA 1
ATOM 2309 C C . LEU B 1 139 ? 5.461 1.603 -12.82 1 83.06 139 LEU B C 1
ATOM 2311 O O . LEU B 1 139 ? 4.344 1.355 -13.281 1 83.06 139 LEU B O 1
ATOM 2315 N N . ALA B 1 140 ? 5.793 2.967 -12.586 1 64.81 140 ALA B N 1
ATOM 2316 C CA . ALA B 1 140 ? 4.984 4.105 -13.016 1 64.81 140 ALA B CA 1
ATOM 2317 C C . ALA B 1 140 ? 5.863 5.309 -13.344 1 64.81 140 ALA B C 1
ATOM 2319 O O . ALA B 1 140 ? 6.68 5.73 -12.523 1 64.81 140 ALA B O 1
ATOM 2320 N N . ARG B 1 141 ? 5.961 5.375 -14.656 1 58.91 141 ARG B N 1
ATOM 2321 C CA . ARG B 1 141 ? 6.488 6.699 -14.961 1 58.91 141 ARG B CA 1
ATOM 2322 C C . ARG B 1 141 ? 5.488 7.789 -14.594 1 58.91 141 ARG B C 1
ATOM 2324 O O . ARG B 1 141 ? 4.277 7.551 -14.594 1 58.91 141 ARG B O 1
ATOM 2331 N N . ILE B 1 142 ? 5.938 8.812 -13.969 1 56.25 142 ILE B N 1
ATOM 2332 C CA . ILE B 1 142 ? 5.039 9.922 -13.68 1 56.25 142 ILE B CA 1
ATOM 2333 C C . ILE B 1 142 ? 4.168 10.211 -14.898 1 56.25 142 ILE B C 1
ATOM 2335 O O . ILE B 1 142 ? 4.676 10.367 -16.016 1 56.25 142 ILE B O 1
ATOM 2339 N N . GLY B 1 143 ? 2.854 10.07 -14.711 1 53.94 143 GLY B N 1
ATOM 2340 C CA . GLY B 1 143 ? 1.922 10.281 -15.805 1 53.94 143 GLY B CA 1
ATOM 2341 C C . GLY B 1 143 ? 1.425 8.992 -16.422 1 53.94 143 GLY B C 1
ATOM 2342 O O . GLY B 1 143 ? 0.522 9.008 -17.266 1 53.94 143 GLY B O 1
ATOM 2343 N N . HIS B 1 144 ? 2.051 7.906 -16.047 1 59.94 144 HIS B N 1
ATOM 2344 C CA . HIS B 1 144 ? 1.646 6.652 -16.672 1 59.94 144 HIS B CA 1
ATOM 2345 C C . HIS B 1 144 ? 1.048 5.695 -15.648 1 59.94 144 HIS B C 1
ATOM 2347 O O . HIS B 1 144 ? 0.748 4.543 -15.969 1 59.94 144 HIS B O 1
ATOM 2353 N N . GLY B 1 145 ? 1.001 6.148 -14.539 1 63.56 145 GLY B N 1
ATOM 2354 C CA . GLY B 1 145 ? 0.37 5.309 -13.531 1 63.56 145 GLY B CA 1
ATOM 2355 C C . GLY B 1 145 ? -1.131 5.184 -13.711 1 63.56 145 GLY B C 1
ATOM 2356 O O . GLY B 1 145 ? -1.695 5.746 -14.656 1 63.56 145 GLY B O 1
ATOM 2357 N N . LYS B 1 146 ? -1.664 4.211 -13.047 1 73.31 146 LYS B N 1
ATOM 2358 C CA . LYS B 1 146 ? -3.113 4.043 -13.094 1 73.31 146 LYS B CA 1
ATOM 2359 C C . LYS B 1 146 ? -3.801 4.859 -12.008 1 73.31 146 LYS B C 1
ATOM 2361 O O . LYS B 1 146 ? -3.221 5.102 -10.945 1 73.31 146 LYS B O 1
ATOM 2366 N N . GLY B 1 147 ? -4.875 5.297 -12.352 1 70.19 147 GLY B N 1
ATOM 2367 C CA . GLY B 1 147 ? -5.609 6.102 -11.391 1 70.19 147 GLY B CA 1
ATOM 2368 C C . GLY B 1 147 ? -5.41 7.594 -11.578 1 70.19 147 GLY B C 1
ATOM 2369 O O . GLY B 1 147 ? -5.496 8.102 -12.703 1 70.19 147 GLY B O 1
ATOM 2370 N N . TRP B 1 148 ? -5.023 8.336 -10.43 1 67.69 148 TRP B N 1
ATOM 2371 C CA . TRP B 1 148 ? -4.879 9.789 -10.453 1 67.69 148 TRP B CA 1
ATOM 2372 C C . TRP B 1 148 ? -3.545 10.195 -11.07 1 67.69 148 TRP B C 1
ATOM 2374 O O . TRP B 1 148 ? -2.576 9.438 -11.023 1 67.69 148 TRP B O 1
ATOM 2384 N N . ASN B 1 149 ? -3.617 11.375 -11.641 1 66.88 149 ASN B N 1
ATOM 2385 C CA . ASN B 1 149 ? -2.348 11.992 -12.008 1 66.88 149 ASN B CA 1
ATOM 2386 C C . ASN B 1 149 ? -1.614 12.547 -10.789 1 66.88 149 ASN B C 1
ATOM 2388 O O . ASN B 1 149 ? -2.223 12.766 -9.742 1 66.88 149 ASN B O 1
ATOM 2392 N N . ASN B 1 150 ? -0.347 12.539 -10.898 1 71.5 150 ASN B N 1
ATOM 2393 C CA . ASN B 1 150 ? 0.423 13.297 -9.914 1 71.5 150 ASN B CA 1
ATOM 2394 C C . ASN B 1 150 ? 0.095 14.789 -9.977 1 71.5 150 ASN B C 1
ATOM 2396 O O . ASN B 1 150 ? 0.378 15.453 -10.977 1 71.5 150 ASN B O 1
ATOM 2400 N N . LYS B 1 151 ? -0.647 15.312 -8.977 1 74.56 151 LYS B N 1
ATOM 2401 C CA . LYS B 1 151 ? -1.104 16.703 -9.039 1 74.56 151 LYS B CA 1
ATOM 2402 C C . LYS B 1 151 ? -0.739 17.453 -7.762 1 74.56 151 LYS B C 1
ATOM 2404 O O . LYS B 1 151 ? -0.869 16.922 -6.656 1 74.56 151 LYS B O 1
ATOM 2409 N N . LYS B 1 152 ? -0.354 18.641 -7.988 1 73.5 152 LYS B N 1
ATOM 2410 C CA . LYS B 1 152 ? -0.069 19.531 -6.871 1 73.5 152 LYS B CA 1
ATOM 2411 C C . LYS B 1 152 ? -1.172 20.578 -6.703 1 73.5 152 LYS B C 1
ATOM 2413 O O . LYS B 1 152 ? -0.997 21.562 -5.988 1 73.5 152 LYS B O 1
ATOM 2418 N N . ASP B 1 153 ? -2.312 20.375 -7.512 1 69.5 153 ASP B N 1
ATOM 2419 C CA . ASP B 1 153 ? -3.498 21.219 -7.355 1 69.5 153 ASP B CA 1
ATOM 2420 C C . ASP B 1 153 ? -4.758 20.359 -7.219 1 69.5 153 ASP B C 1
ATOM 2422 O O . ASP B 1 153 ? -4.809 19.234 -7.715 1 69.5 153 ASP B O 1
ATOM 2426 N N . LEU B 1 154 ? -5.648 20.672 -6.277 1 63.78 154 LEU B N 1
ATOM 2427 C CA . LEU B 1 154 ? -6.887 19.938 -6.059 1 63.78 154 LEU B CA 1
ATOM 2428 C C . LEU B 1 154 ? -7.867 20.156 -7.207 1 63.78 154 LEU B C 1
ATOM 2430 O O . LEU B 1 154 ? -8.984 19.641 -7.191 1 63.78 154 LEU B O 1
ATOM 2434 N N . GLY B 1 155 ? -7.461 20.922 -8.234 1 53.91 155 GLY B N 1
ATOM 2435 C CA . GLY B 1 155 ? -8.461 21.203 -9.25 1 53.91 155 GLY B CA 1
ATOM 2436 C C . GLY B 1 155 ? -9.422 20.062 -9.484 1 53.91 155 GLY B C 1
ATOM 2437 O O . GLY B 1 155 ? -9.227 18.953 -8.953 1 53.91 155 GLY B O 1
ATOM 2438 N N . THR B 1 156 ? -10.547 20.188 -10.383 1 43.53 156 THR B N 1
ATOM 2439 C CA . THR B 1 156 ? -11.672 19.297 -10.656 1 43.53 156 THR B CA 1
ATOM 2440 C C . THR B 1 156 ? -11.195 17.859 -10.844 1 43.53 156 THR B C 1
ATOM 2442 O O . THR B 1 156 ? -10.578 17.531 -11.859 1 43.53 156 THR B O 1
ATOM 2445 N N . ASN B 1 157 ? -10.688 17.422 -9.945 1 41.41 157 ASN B N 1
ATOM 2446 C CA . ASN B 1 157 ? -10.195 16.047 -10.016 1 41.41 157 ASN B CA 1
ATOM 2447 C C . ASN B 1 157 ? -11.25 15.109 -10.594 1 41.41 157 ASN B C 1
ATOM 2449 O O . ASN B 1 157 ? -12.336 14.961 -10.031 1 41.41 157 ASN B O 1
ATOM 2453 N N . ASN B 1 158 ? -11.344 15.125 -11.891 1 40.91 158 ASN B N 1
ATOM 2454 C CA . ASN B 1 158 ? -12.109 14.039 -12.484 1 40.91 158 ASN B CA 1
ATOM 2455 C C . ASN B 1 158 ? -11.562 12.672 -12.078 1 40.91 158 ASN B C 1
ATOM 2457 O O . ASN B 1 158 ? -10.422 12.336 -12.398 1 40.91 158 ASN B O 1
ATOM 2461 N N . PHE B 1 159 ? -11.797 12.336 -10.859 1 37.97 159 PHE B N 1
ATOM 2462 C CA . PHE B 1 159 ? -11.594 10.93 -10.555 1 37.97 159 PHE B CA 1
ATOM 2463 C C . PHE B 1 159 ? -12.102 10.039 -11.688 1 37.97 159 PHE B C 1
ATOM 2465 O O . PHE B 1 159 ? -13.273 10.109 -12.055 1 37.97 159 PHE B O 1
ATOM 2472 N N . LYS B 1 160 ? -11.273 9.781 -12.648 1 39.38 160 LYS B N 1
ATOM 2473 C CA . LYS B 1 160 ? -11.805 8.82 -13.609 1 39.38 160 LYS B CA 1
ATOM 2474 C C . LYS B 1 160 ? -12.133 7.492 -12.938 1 39.38 160 LYS B C 1
ATOM 2476 O O . LYS B 1 160 ? -11.242 6.836 -12.383 1 39.38 160 LYS B O 1
ATOM 2481 N N . PRO B 1 161 ? -13.352 7.266 -12.703 1 34.34 161 PRO B N 1
ATOM 2482 C CA . PRO B 1 161 ? -13.75 5.961 -12.172 1 34.34 161 PRO B CA 1
ATOM 2483 C C . PRO B 1 161 ? -13.078 4.793 -12.898 1 34.34 161 PRO B C 1
ATOM 2485 O O . PRO B 1 161 ? -12.758 4.906 -14.086 1 34.34 161 PRO B O 1
ATOM 2488 N N . PHE B 1 162 ? -12.352 3.93 -12.141 1 34 162 PHE B N 1
ATOM 2489 C CA . PHE B 1 162 ? -11.961 2.691 -12.812 1 34 162 PHE B CA 1
ATOM 2490 C C . PHE B 1 162 ? -13 2.283 -13.844 1 34 162 PHE B C 1
ATOM 2492 O O . PHE B 1 162 ? -14.188 2.146 -13.523 1 34 162 PHE B O 1
ATOM 2499 N N . GLU B 1 163 ? -12.867 2.803 -14.984 1 31.34 163 GLU B N 1
ATOM 2500 C CA . GLU B 1 163 ? -13.797 2.357 -16.016 1 31.34 163 GLU B CA 1
ATOM 2501 C C . GLU B 1 163 ? -13.875 0.834 -16.078 1 31.34 163 GLU B C 1
ATOM 2503 O O . GLU B 1 163 ? -12.852 0.154 -16.094 1 31.34 163 GLU B O 1
ATOM 2508 N N . ASN B 1 164 ? -14.922 0.197 -15.531 1 29.77 164 ASN B N 1
ATOM 2509 C CA . ASN B 1 164 ? -15.305 -1.151 -15.945 1 29.77 164 ASN B CA 1
ATOM 2510 C C . ASN B 1 164 ? -15.062 -1.368 -17.438 1 29.77 164 ASN B C 1
ATOM 2512 O O . ASN B 1 164 ? -15.602 -0.634 -18.266 1 29.77 164 ASN B O 1
ATOM 2516 N N . SER B 1 165 ? -13.891 -1.654 -17.828 1 27.28 165 SER B N 1
ATOM 2517 C CA . SER B 1 165 ? -13.977 -2.131 -19.203 1 27.28 165 SER B CA 1
ATOM 2518 C C . SER B 1 165 ? -15.188 -3.033 -19.406 1 27.28 165 SER B C 1
ATOM 2520 O O . SER B 1 165 ? -15.367 -4.012 -18.672 1 27.28 165 SER B O 1
ATOM 2522 N N . GLU B 1 166 ? -16.188 -2.578 -20.047 1 26.47 166 GLU B N 1
ATOM 2523 C CA . GLU B 1 166 ? -17.156 -3.473 -20.672 1 26.47 166 GLU B CA 1
ATOM 2524 C C . GLU B 1 166 ? -16.469 -4.625 -21.391 1 26.47 166 GLU B C 1
ATOM 2526 O O . GLU B 1 166 ? -15.453 -4.418 -22.062 1 26.47 166 GLU B O 1
#

Sequence (332 aa):
MTPHDSSDPTDPCYYSCALGYVLAEVGEGKVDFMIDSGSMVNAIPRSVAEDLDLEVVQVDIPMKGIGGARCDITGVVENCQINIGRFSGPAHLFVSPKAQDCILGRPFLFDYGCTLEYHEEGETLSFKGSKGRRVSVPLARIGHGKGWNNKKDLGTNNFKPFENSEMTPHDSSDPTDPCYYSCALGYVLAEVGEGKVDFMIDSGSMVNAIPRSVAEDLDLEVVQVDIPMKGIGGARCDITGVVENCQINIGRFSGPAHLFVSPKAQDCILGRPFLFDYGCTLEYHEEGETLSFKGSKGRRVSVPLARIGHGKGWNNKKDLGTNNFKPFENSE

Radius of gyration: 20.19 Å; Cα contacts (8 Å, |Δi|>4): 850; chains: 2; bounding box: 39×90×44 Å

Secondary structure (DSSP, 8-state):
-----------SS-SB-PBPEEEEEETTEEEEEEE-TT-SS-EEEHHHHHHTT---EEEEE--B-TTS-B--EEEEEEEEEEEETTEEEEEEEEEETT--SEEE-HHHHHHTT-EEEEETTEEEEEEE-TTS-EEEEEEEETTTSBSS--BSS-TT----------/-----------SS-SB-PBPEEEEEETTEEEEEEE-TT-SS-EEEHHHHHHTT---EEEEE--B-TTS-B--EEEEEEEEEEEETTEEEEEEEEEETT--SEEE-HHHHHHTT-EEEEETTEEEEEEE-TTS-EEEEEEEETTTSBSS--BSS-TT----------

Solvent-accessible surface area (backbone atoms only — not comparable to full-atom values): 17313 Å² total; per-residue (Å²): 133,75,80,71,75,71,72,62,83,73,55,85,37,32,51,24,19,37,35,34,36,42,71,28,38,39,82,89,40,77,45,65,27,32,48,19,50,63,29,38,37,20,32,28,22,46,67,57,42,57,75,49,66,56,72,67,46,79,46,84,44,84,38,66,43,66,50,61,42,73,41,42,30,48,25,32,27,70,66,37,56,39,31,41,89,90,32,60,48,63,37,36,35,31,23,14,77,43,38,71,51,32,34,41,9,32,16,56,35,43,63,36,39,21,34,42,38,27,40,95,71,24,35,37,40,31,28,55,27,84,82,68,48,74,46,76,44,75,35,17,47,73,80,61,29,52,80,49,57,68,27,54,61,84,58,89,69,72,64,71,63,81,69,73,78,125,133,74,79,71,74,72,73,65,82,73,56,86,37,32,53,24,18,37,37,32,37,40,69,28,39,40,82,88,38,77,44,65,26,34,49,20,51,63,30,40,36,20,32,29,23,45,67,56,42,57,76,50,67,55,73,68,47,80,47,83,44,81,38,65,43,67,49,61,41,74,40,41,30,48,25,32,26,71,64,37,55,39,32,43,89,90,33,62,47,62,36,36,33,30,24,14,77,42,36,72,51,32,35,41,8,31,16,56,34,42,65,35,40,22,33,42,38,25,41,93,72,23,34,37,41,31,30,54,28,84,82,68,47,74,45,76,45,72,34,17,46,72,81,61,29,52,79,49,56,68,27,54,62,85,59,89,68,71,67,70,64,83,67,72,77,127

Organism: NCBI:txid1165861

Nearest PDB structures (foldseek):
  4exh-assembly1_A  TM=7.575E-01  e=2.461E-06  DG-75 Murine leukemia virus
  3nr6-assembly1_B  TM=7.736E-01  e=5.794E-05  Xenotropic MuLV-related virus VP62
  3nr6-assembly1_A  TM=6.622E-01  e=3.748E-05  Xenotropic MuLV-related virus VP62
  5c9d-assembly1_B  TM=7.698E-01  e=2.663E-04  Rickettsia conorii
  5c9f-assembly1_C  TM=7.331E-01  e=3.692E-04  Rickettsia conorii

pLDDT: mean 81.28, std 20.23, range [25.94, 97.62]